Protein AF-A0A6G2PYP6-F1 (afdb_monomer)

Radius of gyration: 23.66 Å; Cα contacts (8 Å, |Δi|>4): 253; chains: 1; bounding box: 72×45×74 Å

Secondary structure (DSSP, 8-state):
-HHHHHHHTT-GGGGHHHHHHHHHHHT-TTHHHHHHHHHHHHTTS-HHHHHHHHHHHHHTT--PPPPHHHHHHHHTSSS----GGGGGB-HHHHHHHHHHHHHHHHHTTTS---HHHHHHHHHHHHHHHHHHHHHHHHHTTT-----GGGSHHHHHHHHHS-HHHHTSTTHHHHHHHHHHHHTT---PPTTTT----HHHHHHHHHHHHHTHHHHHHHTSS-HHHHTTSB-HHHHHHHHHHHHHT---TTHHHHHHHHHHHHHHHTT-SSSS-SSPPP---------------S---

Foldseek 3Di:
DLLLVCVVVVVVVLLCQLQVVVCVQVVDPCLNVLLNVLSVVLNPQDLLNLLLVQLVCLLVLPQDQDDDPSSVSSQLSTLDHPALQSNFWDNVLSNVSSVVSNVVSVVVPPDDDDSVVSVVVVVLVVVVVVVVVVQLVQVVVVDHDDDPCNDPVNVVVVVPDDSSLVSRPCSVQVVVQVVCVVVVNNDDDPCGSPDDPPVVLVVVLVVLLVCLVVLLVLLPPFVCVVVNTGDSVVLNVVSVVSNVPDDCRNNVVVSLVSQQVVCVVVVQDDSRDSDPDPPPPPVPPDPPPPPPDPDDD

Structure (mmCIF, N/CA/C/O backbone):
data_AF-A0A6G2PYP6-F1
#
_entry.id   AF-A0A6G2PYP6-F1
#
loop_
_atom_site.group_PDB
_atom_site.id
_atom_site.type_symbol
_atom_site.label_atom_id
_atom_site.label_alt_id
_atom_site.label_comp_id
_atom_site.label_asym_id
_atom_site.label_entity_id
_atom_site.label_seq_id
_atom_site.pdbx_PDB_ins_code
_atom_site.Cartn_x
_atom_site.Cartn_y
_atom_site.Cartn_z
_atom_site.occupancy
_atom_site.B_iso_or_equiv
_atom_site.auth_seq_id
_atom_site.auth_comp_id
_atom_site.auth_asym_id
_atom_site.auth_atom_id
_atom_site.pdbx_PDB_model_num
ATOM 1 N N . ALA A 1 1 ? 7.684 -6.038 -7.910 1.00 83.56 1 ALA A N 1
ATOM 2 C CA . ALA A 1 1 ? 6.725 -6.905 -8.630 1.00 83.56 1 ALA A CA 1
ATOM 3 C C . ALA A 1 1 ? 6.982 -6.929 -10.135 1.00 83.56 1 ALA A C 1
ATOM 5 O O . ALA A 1 1 ? 7.228 -7.997 -10.661 1.00 83.56 1 ALA A O 1
ATOM 6 N N . ARG A 1 2 ? 7.037 -5.772 -10.808 1.00 87.81 2 ARG A N 1
ATOM 7 C CA . ARG A 1 2 ? 7.299 -5.622 -12.257 1.00 87.81 2 ARG A CA 1
ATOM 8 C C . ARG A 1 2 ? 8.485 -6.413 -12.846 1.00 87.81 2 ARG A C 1
ATOM 10 O O . ARG A 1 2 ? 8.444 -6.848 -13.990 1.00 87.81 2 ARG A O 1
ATOM 17 N N . LEU A 1 3 ? 9.548 -6.632 -12.063 1.00 88.75 3 LEU A N 1
ATOM 18 C CA . LEU A 1 3 ? 10.682 -7.482 -12.463 1.00 88.75 3 LEU A CA 1
ATOM 19 C C . LEU A 1 3 ? 10.259 -8.939 -12.745 1.00 88.75 3 LEU A C 1
ATOM 21 O O . LEU A 1 3 ? 10.860 -9.585 -13.598 1.00 88.75 3 LEU A O 1
ATOM 25 N N . ALA A 1 4 ? 9.233 -9.450 -12.056 1.00 89.81 4 ALA A N 1
ATOM 26 C CA . ALA A 1 4 ? 8.677 -10.779 -12.302 1.00 89.81 4 ALA A CA 1
ATOM 27 C C . ALA A 1 4 ? 7.989 -10.847 -13.674 1.00 89.81 4 ALA A C 1
ATOM 29 O O . ALA A 1 4 ? 8.239 -11.783 -14.427 1.00 89.81 4 ALA A O 1
ATOM 30 N N . ASP A 1 5 ? 7.227 -9.819 -14.049 1.00 90.50 5 ASP A N 1
ATOM 31 C CA . ASP A 1 5 ? 6.549 -9.743 -15.350 1.00 90.50 5 ASP A CA 1
ATOM 32 C C . ASP A 1 5 ? 7.567 -9.724 -16.505 1.00 90.50 5 ASP A C 1
ATOM 34 O O . ASP A 1 5 ? 7.402 -10.426 -17.503 1.00 90.50 5 ASP A O 1
ATOM 38 N N . LEU A 1 6 ? 8.687 -9.005 -16.341 1.00 89.38 6 LEU A N 1
ATOM 39 C CA . LEU A 1 6 ? 9.797 -9.026 -17.304 1.00 89.38 6 LEU A CA 1
ATOM 40 C C . LEU A 1 6 ? 10.437 -10.417 -17.444 1.00 89.38 6 LEU A C 1
ATOM 42 O O . LEU A 1 6 ? 10.879 -10.784 -18.536 1.00 89.38 6 LEU A O 1
ATOM 46 N N . LEU A 1 7 ? 10.498 -11.198 -16.359 1.00 89.75 7 LEU A N 1
ATOM 47 C CA . LEU A 1 7 ? 10.977 -12.582 -16.396 1.00 89.75 7 LEU A CA 1
ATOM 48 C C . LEU A 1 7 ? 9.984 -13.515 -17.093 1.00 89.75 7 LEU A C 1
ATOM 50 O O . LEU A 1 7 ? 10.425 -14.373 -17.861 1.00 89.75 7 LEU A O 1
ATOM 54 N N . MET A 1 8 ? 8.680 -13.327 -16.868 1.00 87.75 8 MET A N 1
ATOM 55 C CA . MET A 1 8 ? 7.621 -14.058 -17.575 1.00 87.75 8 MET A CA 1
ATOM 56 C C . MET A 1 8 ? 7.694 -13.804 -19.089 1.00 87.75 8 MET A C 1
ATOM 58 O O . MET A 1 8 ? 7.621 -14.749 -19.871 1.00 87.75 8 MET A O 1
ATOM 62 N N . ASP A 1 9 ? 7.974 -12.564 -19.502 1.00 88.06 9 ASP A N 1
ATOM 63 C CA . ASP A 1 9 ? 8.147 -12.176 -20.912 1.00 88.06 9 ASP A CA 1
ATOM 64 C C . ASP A 1 9 ? 9.517 -12.555 -21.510 1.00 88.06 9 ASP A C 1
ATOM 66 O O . ASP A 1 9 ? 9.838 -12.163 -22.632 1.00 88.06 9 ASP A O 1
ATOM 70 N N . ARG A 1 10 ? 10.373 -13.272 -20.767 1.00 86.44 10 ARG A N 1
ATOM 71 C CA . ARG A 1 10 ? 11.747 -13.636 -21.176 1.00 86.44 10 ARG A CA 1
ATOM 72 C C . ARG A 1 10 ? 12.647 -12.425 -21.503 1.00 86.44 10 ARG A C 1
ATOM 74 O O . ARG A 1 10 ? 13.701 -12.573 -22.119 1.00 86.44 10 ARG A O 1
ATOM 81 N N . ARG A 1 11 ? 12.314 -11.224 -21.014 1.00 84.38 11 ARG A N 1
ATOM 82 C CA . ARG A 1 11 ? 13.015 -9.950 -21.277 1.00 84.38 11 ARG A CA 1
ATOM 83 C C . ARG A 1 11 ? 14.166 -9.669 -20.299 1.00 84.38 11 ARG A C 1
ATOM 85 O O . ARG A 1 11 ? 14.282 -8.578 -19.740 1.00 84.38 11 ARG A O 1
ATOM 92 N N . ARG A 1 12 ? 15.064 -10.641 -20.111 1.00 82.31 12 ARG A N 1
ATOM 93 C CA . ARG A 1 12 ? 16.111 -10.613 -19.061 1.00 82.31 12 ARG A CA 1
ATOM 94 C C . ARG A 1 12 ? 17.085 -9.436 -19.169 1.00 82.31 12 ARG A C 1
ATOM 96 O O . ARG A 1 12 ? 17.503 -8.900 -18.147 1.00 82.31 12 ARG A O 1
ATOM 103 N N . ARG A 1 13 ? 17.395 -8.984 -20.390 1.00 83.81 13 ARG A N 1
ATOM 104 C CA . ARG A 1 13 ? 18.305 -7.849 -20.641 1.00 83.81 13 ARG A CA 1
ATOM 105 C C . ARG A 1 13 ? 17.873 -6.552 -19.947 1.00 83.81 13 ARG A C 1
ATOM 107 O O . ARG A 1 13 ? 18.713 -5.760 -19.542 1.00 83.81 13 ARG A O 1
ATOM 114 N N . HIS A 1 14 ? 16.569 -6.355 -19.748 1.00 82.56 14 HIS A N 1
ATOM 115 C CA . HIS A 1 14 ? 16.027 -5.142 -19.130 1.00 82.56 14 HIS A CA 1
ATOM 116 C C . HIS A 1 14 ? 16.088 -5.157 -17.591 1.00 82.56 14 HIS A C 1
ATOM 118 O O . HIS A 1 14 ? 15.714 -4.173 -16.959 1.00 82.56 14 HIS A O 1
ATOM 124 N N . LEU A 1 15 ? 16.588 -6.240 -16.983 1.00 79.69 15 LEU A N 1
ATOM 125 C CA . LEU A 1 15 ? 16.784 -6.348 -15.534 1.00 79.69 15 LEU A CA 1
ATOM 126 C C . LEU A 1 15 ? 18.111 -5.734 -15.074 1.00 79.69 15 LEU A C 1
ATOM 128 O O . LEU A 1 15 ? 18.211 -5.316 -13.924 1.00 79.69 15 LEU A O 1
ATOM 132 N N . VAL A 1 16 ? 19.110 -5.652 -15.961 1.00 82.12 16 VAL A N 1
ATOM 133 C CA . VAL A 1 16 ? 20.485 -5.253 -15.613 1.00 82.12 16 VAL A CA 1
ATOM 134 C C . VAL A 1 16 ? 20.527 -3.844 -15.022 1.00 82.12 16 VAL A C 1
ATOM 136 O O . VAL A 1 16 ? 21.056 -3.657 -13.932 1.00 82.12 16 VAL A O 1
ATOM 139 N N . GLY A 1 17 ? 19.916 -2.862 -15.691 1.00 79.62 17 GLY A N 1
ATOM 140 C CA . GLY A 1 17 ? 19.908 -1.466 -15.236 1.00 79.62 17 GLY A CA 1
ATOM 141 C C . GLY A 1 17 ? 19.266 -1.266 -13.853 1.00 79.62 17 GLY A C 1
ATOM 142 O O . GLY A 1 17 ? 19.926 -0.729 -12.960 1.00 79.62 17 GLY A O 1
ATOM 143 N N . PRO A 1 18 ? 18.013 -1.715 -13.636 1.00 78.75 18 PRO A N 1
ATOM 144 C CA . PRO A 1 18 ? 17.345 -1.616 -12.336 1.00 78.75 18 PRO A CA 1
ATOM 145 C C . PRO A 1 18 ? 18.103 -2.315 -11.202 1.00 78.75 18 PRO A C 1
ATOM 147 O O . PRO A 1 18 ? 18.233 -1.770 -10.109 1.00 78.75 18 PRO A O 1
ATOM 150 N N . VAL A 1 19 ? 18.644 -3.505 -11.468 1.00 80.00 19 VAL A N 1
ATOM 151 C CA . VAL A 1 19 ? 19.391 -4.281 -10.476 1.00 80.00 19 VAL A CA 1
ATOM 152 C C . VAL A 1 19 ? 20.741 -3.633 -10.148 1.00 80.00 19 VAL A C 1
ATOM 154 O O . VAL A 1 19 ? 21.114 -3.562 -8.980 1.00 80.00 19 VAL A O 1
ATOM 157 N N . ALA A 1 20 ? 21.446 -3.094 -11.144 1.00 81.06 20 ALA A N 1
ATOM 158 C CA . ALA A 1 20 ? 22.700 -2.373 -10.937 1.00 81.06 20 ALA A CA 1
ATOM 159 C C . ALA A 1 20 ? 22.505 -1.064 -10.155 1.00 81.06 20 ALA A C 1
ATOM 161 O O . ALA A 1 20 ? 23.383 -0.655 -9.399 1.00 81.06 20 ALA A O 1
ATOM 162 N N . ALA A 1 21 ? 21.367 -0.386 -10.317 1.00 79.56 21 ALA A N 1
ATOM 163 C CA . ALA A 1 21 ? 21.041 0.784 -9.504 1.00 79.56 21 ALA A CA 1
ATOM 164 C C . ALA A 1 21 ? 20.792 0.416 -8.033 1.00 79.56 21 ALA A C 1
ATOM 166 O O . ALA A 1 21 ? 21.268 1.117 -7.146 1.00 79.56 21 ALA A O 1
ATOM 167 N N . LEU A 1 22 ? 20.114 -0.708 -7.774 1.00 75.25 22 LEU A N 1
ATOM 168 C CA . LEU A 1 22 ? 19.916 -1.222 -6.415 1.00 75.25 22 LEU A CA 1
ATOM 169 C C . LEU A 1 22 ? 21.233 -1.656 -5.763 1.00 75.25 22 LEU A C 1
ATOM 171 O O . LEU A 1 22 ? 21.470 -1.327 -4.607 1.00 75.25 22 LEU A O 1
ATOM 175 N N . ALA A 1 23 ? 22.110 -2.338 -6.506 1.00 79.38 23 ALA A N 1
ATOM 176 C CA . ALA A 1 23 ? 23.431 -2.726 -6.012 1.00 79.38 23 ALA A CA 1
ATOM 177 C C . ALA A 1 23 ? 24.294 -1.504 -5.650 1.00 79.38 23 ALA A C 1
ATOM 179 O O . ALA A 1 23 ? 24.953 -1.507 -4.615 1.00 79.38 23 ALA A O 1
ATOM 180 N N . ARG A 1 24 ? 24.236 -0.432 -6.456 1.00 79.06 24 ARG A N 1
ATOM 181 C CA . ARG A 1 24 ? 24.908 0.842 -6.150 1.00 79.06 24 ARG A CA 1
ATOM 182 C C . ARG A 1 24 ? 24.367 1.515 -4.888 1.00 79.06 24 ARG A C 1
ATOM 184 O O . ARG A 1 24 ? 25.150 2.080 -4.141 1.00 79.06 24 ARG A O 1
ATOM 191 N N . ALA A 1 25 ? 23.057 1.453 -4.652 1.00 75.31 25 ALA A N 1
ATOM 192 C CA . ALA A 1 25 ? 22.436 2.064 -3.476 1.00 75.31 25 ALA A CA 1
ATOM 193 C C . ALA A 1 25 ? 22.768 1.339 -2.158 1.00 75.31 25 ALA A C 1
ATOM 195 O O . ALA A 1 25 ? 22.765 1.969 -1.107 1.00 75.31 25 ALA A O 1
ATOM 196 N N . ASP A 1 26 ? 23.031 0.031 -2.212 1.00 72.00 26 ASP A N 1
ATOM 197 C CA . ASP A 1 26 ? 23.277 -0.819 -1.034 1.00 72.00 26 ASP A CA 1
ATOM 198 C C . ASP A 1 26 ? 24.767 -1.118 -0.797 1.00 72.00 26 ASP A C 1
ATOM 200 O O . ASP A 1 26 ? 25.146 -1.581 0.272 1.00 72.00 26 ASP A O 1
ATOM 204 N N . GLY A 1 27 ? 25.618 -0.919 -1.811 1.00 72.19 27 GLY A N 1
ATOM 205 C CA . GLY A 1 27 ? 27.051 -1.229 -1.751 1.00 72.19 27 GLY A CA 1
ATOM 206 C C . GLY A 1 27 ? 27.389 -2.727 -1.741 1.00 72.19 27 GLY A C 1
ATOM 207 O O . GLY A 1 27 ? 28.538 -3.089 -1.504 1.00 72.19 27 GLY A O 1
ATOM 208 N N . SER A 1 28 ? 26.420 -3.617 -1.998 1.00 75.31 28 SER A N 1
ATOM 209 C CA . SER A 1 28 ? 26.590 -5.073 -1.891 1.00 75.31 28 SER A CA 1
ATOM 210 C C . SER A 1 28 ? 26.506 -5.805 -3.236 1.00 75.31 28 SER A C 1
ATOM 212 O O . SER A 1 28 ? 25.569 -5.637 -4.020 1.00 75.31 28 SER A O 1
ATOM 214 N N . VAL A 1 29 ? 27.466 -6.706 -3.470 1.00 75.00 29 VAL A N 1
ATOM 215 C CA . VAL A 1 29 ? 27.594 -7.520 -4.697 1.00 75.00 29 VAL A CA 1
ATOM 216 C C . VAL A 1 29 ? 26.547 -8.646 -4.768 1.00 75.00 29 VAL A C 1
ATOM 218 O O . VAL A 1 29 ? 26.269 -9.172 -5.843 1.00 75.00 29 VAL A O 1
ATOM 221 N N . LEU A 1 30 ? 25.904 -9.000 -3.646 1.00 81.31 30 LEU A N 1
ATOM 222 C CA . LEU A 1 30 ? 24.900 -10.076 -3.584 1.00 81.31 30 LEU A CA 1
ATOM 223 C C . LEU A 1 30 ? 23.470 -9.611 -3.909 1.00 81.31 30 LEU A C 1
ATOM 225 O O . LEU A 1 30 ? 22.585 -10.443 -4.137 1.00 81.31 30 LEU A O 1
ATOM 229 N N . VAL A 1 31 ? 23.225 -8.297 -3.948 1.00 80.56 31 VAL A N 1
ATOM 230 C CA . VAL A 1 31 ? 21.904 -7.707 -4.236 1.00 80.56 31 VAL A CA 1
ATOM 231 C C . VAL A 1 31 ? 21.321 -8.203 -5.562 1.00 80.56 31 VAL A C 1
ATOM 233 O O . VAL A 1 31 ? 20.154 -8.611 -5.566 1.00 80.56 31 VAL A O 1
ATOM 236 N N . PRO A 1 32 ? 22.089 -8.277 -6.669 1.00 83.25 32 PRO A N 1
ATOM 237 C CA . PRO A 1 32 ? 21.579 -8.791 -7.932 1.00 83.25 32 PRO A CA 1
ATOM 238 C C . PRO A 1 32 ? 21.018 -10.205 -7.855 1.00 83.25 32 PRO A C 1
ATOM 240 O O . PRO A 1 32 ? 19.907 -10.450 -8.329 1.00 83.25 32 PRO A O 1
ATOM 243 N N . ALA A 1 33 ? 21.742 -11.123 -7.212 1.00 85.75 33 ALA A N 1
ATOM 244 C CA . ALA A 1 33 ? 21.318 -12.511 -7.081 1.00 85.75 33 ALA A CA 1
ATOM 245 C C . ALA A 1 33 ? 20.049 -12.633 -6.221 1.00 85.75 33 ALA A C 1
ATOM 247 O O . ALA A 1 33 ? 19.119 -13.350 -6.595 1.00 85.75 33 ALA A O 1
ATOM 248 N N . ARG A 1 34 ? 19.969 -11.884 -5.111 1.00 88.75 34 ARG A N 1
ATOM 249 C CA . ARG A 1 34 ? 18.799 -11.875 -4.214 1.00 88.75 34 ARG A CA 1
ATOM 250 C C . ARG A 1 34 ? 17.551 -11.319 -4.899 1.00 88.75 34 ARG A C 1
ATOM 252 O O . ARG A 1 34 ? 16.495 -11.947 -4.848 1.00 88.75 34 ARG A O 1
ATOM 259 N N . VAL A 1 35 ? 17.674 -10.177 -5.579 1.00 88.38 35 VAL A N 1
ATOM 260 C CA . VAL A 1 35 ? 16.564 -9.534 -6.302 1.00 88.38 35 VAL A CA 1
ATOM 261 C C . VAL A 1 35 ? 16.101 -10.404 -7.471 1.00 88.38 35 VAL A C 1
ATOM 263 O O . VAL A 1 35 ? 14.899 -10.613 -7.641 1.00 88.38 35 VAL A O 1
ATOM 266 N N . TYR A 1 36 ? 17.035 -10.968 -8.244 1.00 88.75 36 TYR A N 1
ATOM 267 C CA . TYR A 1 36 ? 16.708 -11.889 -9.332 1.00 88.75 36 TYR A CA 1
ATOM 268 C C . TYR A 1 36 ? 16.024 -13.159 -8.815 1.00 88.75 36 TYR A C 1
ATOM 270 O O . TYR A 1 36 ? 15.005 -13.570 -9.366 1.00 88.75 36 TYR A O 1
ATOM 278 N N . GLY A 1 37 ? 16.539 -13.757 -7.737 1.00 91.06 37 GLY A N 1
ATOM 279 C CA . GLY A 1 37 ? 15.946 -14.928 -7.092 1.00 91.06 37 GLY A CA 1
ATOM 280 C C . GLY A 1 37 ? 14.523 -14.663 -6.601 1.00 91.06 37 GLY A C 1
ATOM 281 O O . GLY A 1 37 ? 13.616 -15.436 -6.909 1.00 91.06 37 GLY A O 1
ATOM 282 N N . ALA A 1 38 ? 14.297 -13.537 -5.919 1.00 91.94 38 ALA A N 1
ATOM 283 C CA . ALA A 1 38 ? 12.972 -13.131 -5.450 1.00 91.94 38 ALA A CA 1
ATOM 284 C C . ALA A 1 38 ? 11.997 -12.865 -6.611 1.00 91.94 38 ALA A C 1
ATOM 286 O O . ALA A 1 38 ? 10.869 -13.354 -6.590 1.00 91.94 38 ALA A O 1
ATOM 287 N N . ALA A 1 39 ? 12.434 -12.170 -7.666 1.00 91.81 39 ALA A N 1
ATOM 288 C CA . ALA A 1 39 ? 11.615 -11.943 -8.857 1.00 91.81 39 ALA A CA 1
ATOM 289 C C . ALA A 1 39 ? 11.285 -13.252 -9.591 1.00 91.81 39 ALA A C 1
ATOM 291 O O . ALA A 1 39 ? 10.156 -13.451 -10.035 1.00 91.81 39 ALA A O 1
ATOM 292 N N . ARG A 1 40 ? 12.254 -14.168 -9.683 1.00 92.44 40 ARG A N 1
ATOM 293 C CA . ARG A 1 40 ? 12.094 -15.491 -10.294 1.00 92.44 40 ARG A CA 1
ATOM 294 C C . ARG A 1 40 ? 11.158 -16.394 -9.489 1.00 92.44 40 ARG A C 1
ATOM 296 O O . ARG A 1 40 ? 10.457 -17.197 -10.105 1.00 92.44 40 ARG A O 1
ATOM 303 N N . ARG A 1 41 ? 11.166 -16.285 -8.156 1.00 93.81 41 ARG A N 1
ATOM 304 C CA . ARG A 1 41 ? 10.206 -16.954 -7.269 1.00 93.81 41 ARG A CA 1
ATOM 305 C C . ARG A 1 41 ? 8.806 -16.405 -7.522 1.00 93.81 41 ARG A C 1
ATOM 307 O O . ARG A 1 41 ? 7.941 -17.168 -7.929 1.00 93.81 41 ARG A O 1
ATOM 314 N N . LEU A 1 42 ? 8.629 -15.084 -7.426 1.00 93.25 42 LEU A N 1
ATOM 315 C CA . LEU A 1 42 ? 7.339 -14.425 -7.653 1.00 93.25 42 LEU A CA 1
ATOM 316 C C . LEU A 1 42 ? 6.737 -14.744 -9.031 1.00 93.25 42 LEU A C 1
ATOM 318 O O . LEU A 1 42 ? 5.542 -14.977 -9.128 1.00 93.25 42 LEU A O 1
ATOM 322 N N . ALA A 1 43 ? 7.557 -14.803 -10.085 1.00 91.50 43 ALA A N 1
ATOM 323 C CA . ALA A 1 43 ? 7.108 -15.146 -11.437 1.00 91.50 43 ALA A CA 1
ATOM 324 C C . ALA A 1 43 ? 6.572 -16.586 -11.578 1.00 91.50 43 ALA A C 1
ATOM 326 O O . ALA A 1 43 ? 5.900 -16.885 -12.561 1.00 91.50 43 ALA A O 1
ATOM 327 N N . ARG A 1 44 ? 6.912 -17.491 -10.649 1.00 91.56 44 ARG A N 1
ATOM 328 C CA . ARG A 1 44 ? 6.429 -18.883 -10.630 1.00 91.56 44 ARG A CA 1
ATOM 329 C C . ARG A 1 44 ? 5.343 -19.138 -9.594 1.00 91.56 44 ARG A C 1
ATOM 331 O O . ARG A 1 44 ? 4.640 -20.133 -9.712 1.00 91.56 44 ARG A O 1
ATOM 338 N N . THR A 1 45 ? 5.230 -18.287 -8.581 1.00 91.88 45 THR A N 1
ATOM 339 C CA . THR A 1 45 ? 4.210 -18.423 -7.545 1.00 91.88 45 THR A CA 1
ATOM 340 C C . THR A 1 45 ? 2.850 -18.027 -8.129 1.00 91.88 45 THR A C 1
ATOM 342 O O . THR A 1 45 ? 2.712 -16.886 -8.573 1.00 91.88 45 THR A O 1
ATOM 345 N N . PRO A 1 46 ? 1.834 -18.908 -8.143 1.00 90.38 46 PRO A N 1
ATOM 346 C CA . PRO A 1 46 ? 0.478 -18.516 -8.521 1.00 90.38 46 PRO A CA 1
ATOM 347 C C . PRO A 1 46 ? -0.122 -17.567 -7.475 1.00 90.38 46 PRO A C 1
ATOM 349 O O . PRO A 1 46 ? 0.300 -17.565 -6.319 1.00 90.38 46 PRO A O 1
ATOM 352 N N . TYR A 1 47 ? -1.126 -16.773 -7.864 1.00 90.94 47 TYR A N 1
ATOM 353 C CA . TYR A 1 47 ? -1.734 -15.772 -6.975 1.00 90.94 47 TYR A CA 1
ATOM 354 C C . TYR A 1 47 ? -2.235 -16.373 -5.656 1.00 90.94 47 TYR A C 1
ATOM 356 O O . TYR A 1 47 ? -1.885 -15.871 -4.591 1.00 90.94 47 TYR A O 1
ATOM 364 N N . ARG A 1 48 ? -2.958 -17.499 -5.732 1.00 91.38 48 ARG A N 1
ATOM 365 C CA . ARG A 1 48 ? -3.448 -18.253 -4.569 1.00 91.38 48 ARG A CA 1
ATOM 366 C C . ARG A 1 48 ? -2.332 -18.581 -3.573 1.00 91.38 48 ARG A C 1
ATOM 368 O O . ARG A 1 48 ? -2.432 -18.204 -2.414 1.00 91.38 48 ARG A O 1
ATOM 375 N N . ALA A 1 49 ? -1.240 -19.189 -4.039 1.00 92.00 49 ALA A N 1
ATOM 376 C CA . ALA A 1 49 ? -0.101 -19.519 -3.178 1.00 92.00 49 ALA A CA 1
ATOM 377 C C . ALA A 1 49 ? 0.539 -18.263 -2.555 1.00 92.00 49 ALA A C 1
ATOM 379 O O . ALA A 1 49 ? 1.051 -18.302 -1.442 1.00 92.00 49 ALA A O 1
ATOM 380 N N . GLY A 1 50 ? 0.489 -17.123 -3.252 1.00 92.25 50 GLY A N 1
ATOM 381 C CA . GLY A 1 50 ? 0.918 -15.840 -2.699 1.00 92.25 50 GLY A CA 1
ATOM 382 C C . GLY A 1 50 ? 0.022 -15.312 -1.572 1.00 92.25 50 GLY A C 1
ATOM 383 O O . GLY A 1 50 ? 0.527 -14.653 -0.663 1.00 92.25 50 GLY A O 1
ATOM 384 N N . LEU A 1 51 ? -1.286 -15.585 -1.620 1.00 93.19 51 LEU A N 1
ATOM 385 C CA . LEU A 1 51 ? -2.221 -15.260 -0.538 1.00 93.19 51 LEU A CA 1
ATOM 386 C C . LEU A 1 51 ? -2.065 -16.217 0.648 1.00 93.19 51 LEU A C 1
ATOM 388 O O . LEU A 1 51 ? -2.090 -15.759 1.786 1.00 93.19 51 LEU A O 1
ATOM 392 N N . GLU A 1 52 ? -1.810 -17.500 0.391 1.00 93.50 52 GLU A N 1
ATOM 393 C CA . GLU A 1 52 ? -1.478 -18.492 1.422 1.00 93.50 52 GLU A CA 1
ATOM 394 C C . GLU A 1 52 ? -0.179 -18.113 2.161 1.00 93.50 52 GLU A C 1
ATOM 396 O O . GLU A 1 52 ? -0.150 -18.102 3.390 1.00 93.50 52 GLU A O 1
ATOM 401 N N . GLU A 1 53 ? 0.868 -17.684 1.441 1.00 93.56 53 GLU A N 1
ATOM 402 C CA . GLU A 1 53 ? 2.107 -17.170 2.051 1.00 93.56 53 GLU A CA 1
ATOM 403 C C . GLU A 1 53 ? 1.843 -15.916 2.908 1.00 93.56 53 GLU A C 1
ATOM 405 O O . GLU A 1 53 ? 2.430 -15.748 3.980 1.00 93.56 53 GLU A O 1
ATOM 410 N N . LEU A 1 54 ? 0.952 -15.018 2.468 1.00 94.31 54 LEU A N 1
ATOM 411 C CA . LEU A 1 54 ? 0.563 -13.851 3.262 1.00 94.31 54 LEU A CA 1
ATOM 412 C C . LEU A 1 54 ? -0.181 -14.263 4.538 1.00 94.31 54 LEU A C 1
ATOM 414 O O . LEU A 1 54 ? 0.181 -13.797 5.616 1.00 94.31 54 LEU A O 1
ATOM 418 N N . ALA A 1 55 ? -1.188 -15.124 4.418 1.00 95.06 55 ALA A N 1
ATOM 419 C CA . ALA A 1 55 ? -1.961 -15.656 5.534 1.00 95.06 55 ALA A CA 1
ATOM 420 C C . ALA A 1 55 ? -1.038 -16.281 6.594 1.00 95.06 55 ALA A C 1
ATOM 422 O O . ALA A 1 55 ? -1.075 -15.923 7.773 1.00 95.06 55 ALA A O 1
ATOM 423 N N . GLU A 1 56 ? -0.098 -17.112 6.152 1.00 94.62 56 GLU A N 1
ATOM 424 C CA . GLU A 1 56 ? 0.893 -17.746 7.013 1.00 94.62 56 GLU A CA 1
ATOM 425 C C . GLU A 1 56 ? 1.814 -16.722 7.712 1.00 94.62 56 GLU A C 1
ATOM 427 O O . GLU A 1 56 ? 2.129 -16.847 8.901 1.00 94.62 56 GLU A O 1
ATOM 432 N N . ARG A 1 57 ? 2.228 -15.661 7.004 1.00 93.56 57 ARG A N 1
ATOM 433 C CA . ARG A 1 57 ? 3.010 -14.557 7.589 1.00 93.56 57 ARG A CA 1
ATOM 434 C C . ARG A 1 57 ? 2.229 -13.771 8.639 1.00 93.56 57 ARG A C 1
ATOM 436 O O . ARG A 1 57 ? 2.832 -13.388 9.644 1.00 93.56 57 ARG A O 1
ATOM 443 N N . LEU A 1 58 ? 0.935 -13.529 8.416 1.00 94.75 58 LEU A N 1
ATOM 444 C CA . LEU A 1 58 ? 0.056 -12.853 9.376 1.00 94.75 58 LEU A CA 1
ATOM 445 C C . LEU A 1 58 ? -0.086 -13.685 10.655 1.00 94.75 58 LEU A C 1
ATOM 447 O O . LEU A 1 58 ? 0.136 -13.156 11.744 1.00 94.75 58 LEU A O 1
ATOM 451 N N . MET A 1 59 ? -0.328 -14.993 10.525 1.00 94.94 59 MET A N 1
ATOM 452 C CA . MET A 1 59 ? -0.447 -15.910 11.665 1.00 94.94 59 MET A CA 1
ATOM 453 C C . MET A 1 59 ? 0.842 -16.008 12.485 1.00 94.94 59 MET A C 1
ATOM 455 O O . MET A 1 59 ? 0.803 -16.049 13.712 1.00 94.94 59 MET A O 1
ATOM 459 N N . ARG A 1 60 ? 2.007 -15.968 11.828 1.00 94.44 60 ARG A N 1
ATOM 460 C CA . ARG A 1 60 ? 3.312 -15.923 12.512 1.00 94.44 60 ARG A CA 1
ATOM 461 C C . ARG A 1 60 ? 3.718 -14.533 13.002 1.00 94.44 60 ARG A C 1
ATOM 463 O O . ARG A 1 60 ? 4.842 -14.378 13.476 1.00 94.44 60 ARG A O 1
ATOM 470 N N . ARG A 1 61 ? 2.856 -13.523 12.842 1.00 92.06 61 ARG A N 1
ATOM 471 C CA . ARG A 1 61 ? 3.114 -12.118 13.201 1.00 92.06 61 ARG A CA 1
ATOM 472 C C . ARG A 1 61 ? 4.418 -11.560 12.611 1.00 92.06 61 ARG A C 1
ATOM 474 O O . ARG A 1 61 ? 5.128 -10.77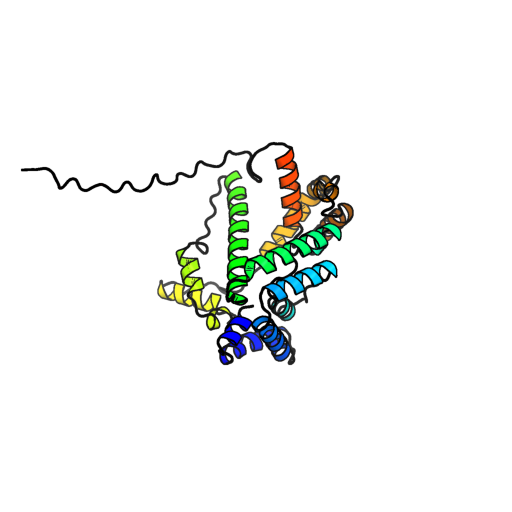6 13.236 1.00 92.06 61 ARG A O 1
ATOM 481 N N . ARG A 1 62 ? 4.750 -11.958 11.378 1.00 89.31 62 ARG A N 1
ATOM 482 C CA . ARG A 1 62 ? 5.966 -11.517 10.672 1.00 89.31 62 ARG A CA 1
ATOM 483 C C . ARG A 1 62 ? 5.706 -10.239 9.877 1.00 89.31 62 ARG A C 1
ATOM 485 O O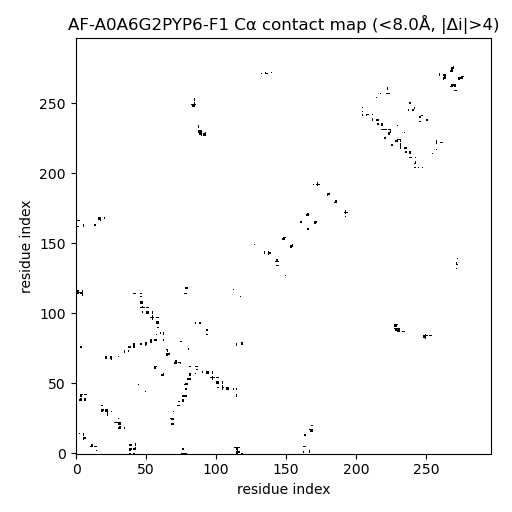 . ARG A 1 62 ? 5.473 -10.281 8.664 1.00 89.31 62 ARG A O 1
ATOM 492 N N . PHE A 1 63 ? 5.770 -9.109 10.579 1.00 85.75 63 PHE A N 1
ATOM 493 C CA . PHE A 1 63 ? 5.502 -7.767 10.039 1.00 85.75 63 PHE A CA 1
ATOM 494 C C . PHE A 1 63 ? 6.754 -6.943 9.731 1.00 85.75 63 PHE A C 1
ATOM 496 O O . PHE A 1 63 ? 6.640 -5.815 9.256 1.00 85.75 63 PHE A O 1
ATOM 503 N N . GLU A 1 64 ? 7.942 -7.462 10.037 1.00 73.62 64 GLU A N 1
ATOM 504 C CA . GLU A 1 64 ? 9.180 -6.734 9.790 1.00 73.62 64 GLU A CA 1
ATOM 505 C C . GLU A 1 64 ? 9.419 -6.577 8.288 1.00 73.62 64 GLU A C 1
ATOM 507 O O . GLU A 1 64 ? 9.529 -7.557 7.544 1.00 73.62 64 GLU A O 1
ATOM 512 N N . GLU A 1 65 ? 9.504 -5.324 7.849 1.00 71.56 65 GLU A N 1
ATOM 513 C CA . GLU A 1 65 ? 9.969 -4.992 6.514 1.00 71.56 65 GLU A CA 1
ATOM 514 C C . GLU A 1 65 ? 11.467 -4.686 6.568 1.00 71.56 65 GLU A C 1
ATOM 516 O O . GLU A 1 65 ? 11.914 -3.902 7.414 1.00 71.56 65 GLU A O 1
ATOM 521 N N . PRO A 1 66 ? 12.270 -5.299 5.684 1.00 74.00 66 PRO A N 1
ATOM 522 C CA . PRO A 1 66 ? 13.689 -5.017 5.652 1.00 74.00 66 PRO A CA 1
ATOM 523 C C . PRO A 1 66 ? 13.912 -3.544 5.294 1.00 74.00 66 PRO A C 1
ATOM 525 O O . PRO A 1 66 ? 13.348 -3.021 4.331 1.00 74.00 66 PRO A O 1
ATOM 528 N N . LYS A 1 67 ? 14.737 -2.872 6.102 1.00 77.94 67 LYS A N 1
ATOM 529 C CA . LYS A 1 67 ? 15.045 -1.446 5.956 1.00 77.94 67 LYS A CA 1
ATOM 530 C C . LYS A 1 67 ? 15.883 -1.187 4.698 1.00 77.94 67 LYS A C 1
ATOM 532 O O . LYS A 1 67 ? 16.582 -2.068 4.199 1.00 77.94 67 LYS A O 1
ATOM 537 N N . GLY A 1 68 ? 15.840 0.054 4.217 1.00 81.31 68 GLY A N 1
ATOM 538 C CA . GLY A 1 68 ? 16.626 0.505 3.068 1.00 81.31 68 GLY A CA 1
ATOM 539 C C . GLY A 1 68 ? 16.001 0.167 1.711 1.00 81.31 68 GLY A C 1
ATOM 540 O O . GLY A 1 68 ? 14.998 -0.541 1.605 1.00 81.31 68 GLY A O 1
ATOM 541 N N . ALA A 1 69 ? 16.599 0.700 0.643 1.00 79.94 69 ALA A N 1
ATOM 542 C CA . ALA A 1 69 ? 16.051 0.610 -0.712 1.00 79.94 69 ALA A CA 1
ATOM 543 C C . ALA A 1 69 ? 15.965 -0.836 -1.235 1.00 79.94 69 ALA A C 1
ATOM 545 O O . ALA A 1 69 ? 14.998 -1.203 -1.911 1.00 79.94 69 ALA A O 1
ATOM 546 N N . VAL A 1 70 ? 16.953 -1.677 -0.906 1.00 83.12 70 VAL A N 1
ATOM 547 C CA . VAL A 1 70 ? 16.952 -3.099 -1.281 1.00 83.12 70 VAL A CA 1
ATOM 548 C C . VAL A 1 70 ? 15.900 -3.870 -0.500 1.00 83.12 70 VAL A C 1
ATOM 550 O O . VAL A 1 70 ? 15.161 -4.649 -1.100 1.00 83.12 70 VAL A O 1
ATOM 553 N N . GLY A 1 71 ? 15.778 -3.618 0.803 1.00 84.94 71 GLY A N 1
ATOM 554 C CA . GLY A 1 71 ? 14.749 -4.227 1.637 1.00 84.94 71 GLY A CA 1
ATOM 555 C C . GLY A 1 71 ? 13.338 -3.926 1.130 1.00 84.94 71 GLY A C 1
ATOM 556 O O . GLY A 1 71 ? 12.581 -4.851 0.834 1.00 84.94 71 GLY A O 1
ATOM 557 N N . ALA A 1 72 ? 13.037 -2.651 0.875 1.00 82.88 72 ALA A N 1
ATOM 558 C CA . ALA A 1 72 ? 11.771 -2.232 0.274 1.00 82.88 72 ALA A CA 1
ATOM 559 C C . ALA A 1 72 ? 11.530 -2.888 -1.100 1.00 82.88 72 ALA A C 1
ATOM 561 O O . ALA A 1 72 ? 10.423 -3.332 -1.413 1.00 82.88 72 ALA A O 1
ATOM 562 N N . SER A 1 73 ? 12.578 -3.020 -1.920 1.00 84.12 73 SER A N 1
ATOM 563 C CA . SER A 1 73 ? 12.485 -3.682 -3.227 1.00 84.12 73 SER A CA 1
ATOM 564 C C . SER A 1 73 ? 12.187 -5.178 -3.111 1.00 84.12 73 SER A C 1
ATOM 566 O O . SER A 1 73 ? 11.393 -5.703 -3.893 1.00 84.12 73 SER A O 1
ATOM 568 N N . LEU A 1 74 ? 12.785 -5.868 -2.137 1.00 87.69 74 LEU A N 1
ATOM 569 C CA . LEU A 1 74 ? 12.520 -7.280 -1.853 1.00 87.69 74 LEU A CA 1
ATOM 570 C C . LEU A 1 74 ? 11.116 -7.483 -1.268 1.00 87.69 74 LEU A C 1
ATOM 572 O O . LEU A 1 74 ? 10.412 -8.393 -1.705 1.00 87.69 74 LEU A O 1
ATOM 576 N N . ALA A 1 75 ? 10.668 -6.610 -0.362 1.00 87.06 75 ALA A N 1
ATOM 577 C CA . ALA A 1 75 ? 9.297 -6.609 0.154 1.00 87.06 75 ALA A CA 1
ATOM 578 C C . ALA A 1 75 ? 8.270 -6.387 -0.974 1.00 87.06 75 ALA A C 1
ATOM 580 O O . ALA A 1 75 ? 7.212 -7.017 -1.015 1.00 87.06 75 ALA A O 1
ATOM 581 N N . ALA A 1 76 ? 8.624 -5.574 -1.974 1.00 87.06 76 ALA A N 1
ATOM 582 C CA . ALA A 1 76 ? 7.832 -5.374 -3.181 1.00 87.06 76 ALA A CA 1
ATOM 583 C C . ALA A 1 76 ? 7.868 -6.562 -4.170 1.00 87.06 76 ALA A C 1
ATOM 585 O O . ALA A 1 76 ? 7.237 -6.483 -5.230 1.00 87.06 76 ALA A O 1
ATOM 586 N N . LEU A 1 77 ? 8.594 -7.653 -3.895 1.00 90.56 77 LEU A N 1
ATOM 587 C CA . LEU A 1 77 ? 8.670 -8.870 -4.724 1.00 90.56 77 LEU A CA 1
ATOM 588 C C . LEU A 1 77 ? 7.870 -10.044 -4.128 1.00 90.56 77 LEU A C 1
ATOM 590 O O . LEU A 1 77 ? 8.295 -11.195 -4.174 1.00 90.56 77 LEU A O 1
ATOM 594 N N . THR A 1 78 ? 6.669 -9.746 -3.638 1.00 90.88 78 THR A N 1
ATOM 595 C CA . THR A 1 78 ? 5.643 -10.719 -3.204 1.00 90.88 78 THR A CA 1
ATOM 596 C C . THR A 1 78 ? 4.339 -10.537 -3.997 1.00 90.88 78 THR A C 1
ATOM 598 O O . THR A 1 78 ? 4.262 -9.618 -4.805 1.00 90.88 78 THR A O 1
ATOM 601 N N . TRP A 1 79 ? 3.298 -11.352 -3.812 1.00 91.12 79 TRP A N 1
ATOM 602 C CA . TRP A 1 79 ? 1.970 -11.031 -4.373 1.00 91.12 79 TRP A CA 1
ATOM 603 C C . TRP A 1 79 ? 1.271 -9.934 -3.572 1.00 91.12 79 TRP A C 1
ATOM 605 O O . TRP A 1 79 ? 0.841 -8.926 -4.130 1.00 91.12 79 TRP A O 1
ATOM 615 N N . ALA A 1 80 ? 1.274 -10.091 -2.253 1.00 88.06 80 ALA A N 1
ATOM 616 C CA . ALA A 1 80 ? 0.789 -9.120 -1.289 1.00 88.06 80 ALA A CA 1
ATOM 617 C C . ALA A 1 80 ? 1.758 -9.043 -0.095 1.00 88.06 80 ALA A C 1
ATOM 619 O O . ALA A 1 80 ? 2.626 -9.904 0.084 1.00 88.06 80 ALA A O 1
ATOM 620 N N . ALA A 1 81 ? 1.672 -7.968 0.678 1.00 87.06 81 ALA A N 1
ATOM 621 C CA . ALA A 1 81 ? 2.419 -7.790 1.918 1.00 87.06 81 ALA A CA 1
ATOM 622 C C . ALA A 1 81 ? 1.419 -7.511 3.048 1.00 87.06 81 ALA A C 1
ATOM 624 O O . ALA A 1 81 ? 0.342 -6.980 2.757 1.00 87.06 81 ALA A O 1
ATOM 625 N N . PRO A 1 82 ? 1.744 -7.862 4.307 1.00 90.06 82 PRO A N 1
ATOM 626 C CA . PRO A 1 82 ? 0.951 -7.430 5.447 1.00 90.06 82 PRO A CA 1
ATOM 627 C C . PRO A 1 82 ? 0.728 -5.920 5.389 1.00 90.06 82 PRO A C 1
ATOM 629 O O . PRO A 1 82 ? 1.667 -5.165 5.141 1.00 90.06 82 PRO A O 1
ATOM 632 N N . GLY A 1 83 ? -0.514 -5.482 5.591 1.00 87.50 83 GLY A N 1
ATOM 633 C CA . GLY A 1 83 ? -0.809 -4.056 5.674 1.00 87.50 83 GLY A CA 1
ATOM 634 C C . GLY A 1 83 ? -0.067 -3.414 6.853 1.00 87.50 83 GLY A C 1
ATOM 635 O O . GLY A 1 83 ? 0.193 -4.090 7.851 1.00 87.50 83 GLY A O 1
ATOM 636 N N . PRO A 1 84 ? 0.240 -2.108 6.798 1.00 87.31 84 PRO A N 1
ATOM 637 C CA . PRO A 1 84 ? 1.012 -1.441 7.847 1.00 87.31 84 PRO A CA 1
ATOM 638 C C . PRO A 1 84 ? 0.314 -1.478 9.217 1.00 87.31 84 PRO A C 1
ATOM 640 O O . PRO A 1 84 ? 0.994 -1.488 10.246 1.00 87.31 84 PRO A O 1
ATOM 643 N N . ALA A 1 85 ? -1.022 -1.573 9.225 1.00 90.38 85 ALA A N 1
ATOM 644 C CA . ALA A 1 85 ? -1.839 -1.716 10.425 1.00 90.38 85 ALA A CA 1
ATOM 645 C C . ALA A 1 85 ? -1.832 -3.132 11.039 1.00 90.38 85 ALA A C 1
ATOM 647 O O . ALA A 1 85 ? -2.173 -3.286 12.209 1.00 90.38 85 ALA A O 1
ATOM 648 N N . ALA A 1 86 ? -1.412 -4.163 10.292 1.00 92.06 86 ALA A N 1
ATOM 649 C CA . ALA A 1 86 ? -1.508 -5.565 10.717 1.00 92.06 86 ALA A CA 1
ATOM 650 C C . ALA A 1 86 ? -0.749 -5.855 12.021 1.00 92.06 86 ALA A C 1
ATOM 652 O O . ALA A 1 86 ? -1.157 -6.714 12.796 1.00 92.06 86 ALA A O 1
ATOM 653 N N . ARG A 1 87 ? 0.321 -5.097 12.294 1.00 90.38 87 ARG A N 1
ATOM 654 C CA . ARG A 1 87 ? 1.136 -5.232 13.510 1.00 90.38 87 ARG A CA 1
ATOM 655 C C . ARG A 1 87 ? 0.383 -4.937 14.811 1.00 90.38 87 ARG A C 1
ATOM 657 O O . ARG A 1 87 ? 0.861 -5.317 15.873 1.00 90.38 87 ARG A O 1
ATOM 664 N N . TRP A 1 88 ? -0.737 -4.223 14.726 1.00 91.75 88 TRP A N 1
ATOM 665 C CA . TRP A 1 88 ? -1.540 -3.819 15.878 1.00 91.75 88 TRP A CA 1
ATOM 666 C C . TRP A 1 88 ? -2.853 -4.592 16.008 1.00 91.75 88 TRP A C 1
ATOM 668 O O . TRP A 1 88 ? -3.592 -4.376 16.967 1.00 91.75 88 TRP A O 1
ATOM 678 N N . LEU A 1 89 ? -3.145 -5.474 15.051 1.00 94.25 89 LEU A N 1
ATOM 679 C CA . LEU A 1 89 ? -4.315 -6.335 15.116 1.00 94.25 89 LEU A CA 1
ATOM 680 C C . LEU A 1 89 ? -4.101 -7.454 16.142 1.00 94.25 89 LEU A C 1
ATOM 682 O O . LEU A 1 89 ? -2.980 -7.938 16.343 1.00 94.25 89 LEU A O 1
ATOM 686 N N . THR A 1 90 ? -5.185 -7.884 16.780 1.00 95.50 90 THR A N 1
ATOM 687 C CA . THR A 1 90 ? -5.178 -9.047 17.675 1.00 95.50 90 THR A CA 1
ATOM 688 C C . THR A 1 90 ? -4.898 -10.340 16.902 1.00 95.50 90 THR A C 1
ATOM 690 O O . THR A 1 90 ? -4.953 -10.397 15.674 1.00 95.50 90 THR A O 1
ATOM 693 N N . GLY A 1 91 ? -4.560 -11.414 17.627 1.00 95.06 91 GLY A N 1
ATOM 694 C CA . GLY A 1 91 ? -4.358 -12.731 17.009 1.00 95.06 91 GLY A CA 1
ATOM 695 C C . GLY A 1 91 ? -5.622 -13.251 16.320 1.00 95.06 91 GLY A C 1
ATOM 696 O O . GLY A 1 91 ? -5.532 -13.796 15.226 1.00 95.06 91 GLY A O 1
ATOM 697 N N . GLU A 1 92 ? -6.782 -13.008 16.927 1.00 94.81 92 GLU A N 1
ATOM 698 C CA . GLU A 1 92 ? -8.096 -13.381 16.396 1.00 94.81 92 GLU A CA 1
ATOM 699 C C . GLU A 1 92 ? -8.415 -12.614 15.111 1.00 94.81 92 GLU A C 1
ATOM 701 O O . GLU A 1 92 ? -8.718 -13.225 14.091 1.00 94.81 92 GLU A O 1
ATOM 706 N N . ALA A 1 93 ? -8.221 -11.291 15.101 1.00 95.75 93 ALA A N 1
ATOM 707 C CA . ALA A 1 93 ? -8.419 -10.490 13.896 1.00 95.75 93 ALA A CA 1
ATOM 708 C C . ALA A 1 93 ? -7.494 -10.921 12.746 1.00 95.75 93 ALA A C 1
ATOM 710 O O . ALA A 1 93 ? -7.904 -10.954 11.586 1.00 95.75 93 ALA A O 1
ATOM 711 N N . LEU A 1 94 ? -6.243 -11.284 13.047 1.00 96.31 94 LEU A N 1
ATOM 712 C CA . LEU A 1 94 ? -5.315 -11.818 12.046 1.00 96.31 94 LEU A CA 1
ATOM 713 C C . LEU A 1 94 ? -5.745 -13.197 11.528 1.00 96.31 94 LEU A C 1
ATOM 715 O O . LEU A 1 94 ? -5.569 -13.465 10.338 1.00 96.31 94 LEU A O 1
ATOM 719 N N . ALA A 1 95 ? -6.319 -14.045 12.385 1.00 95.88 95 ALA A N 1
ATOM 720 C CA . ALA A 1 95 ? -6.870 -15.337 11.990 1.00 95.88 95 ALA A CA 1
ATOM 721 C C . ALA A 1 95 ? -8.076 -15.170 11.053 1.00 95.88 95 ALA A C 1
ATOM 723 O O . ALA A 1 95 ? -8.116 -15.805 10.000 1.00 95.88 95 ALA A O 1
ATOM 724 N N . GLU A 1 96 ? -8.986 -14.244 11.354 1.00 95.56 96 GLU A N 1
ATOM 725 C CA . GLU A 1 96 ? -10.113 -13.909 10.474 1.00 95.56 96 GLU A CA 1
ATOM 726 C C . GLU A 1 96 ? -9.639 -13.390 9.110 1.00 95.56 96 GLU A C 1
ATOM 728 O O . GLU A 1 96 ? -10.082 -13.857 8.058 1.00 95.56 96 GLU A O 1
ATOM 733 N N . VAL A 1 97 ? -8.655 -12.483 9.094 1.00 95.50 97 VAL A N 1
ATOM 734 C CA . VAL A 1 97 ? -8.047 -12.016 7.837 1.00 95.50 97 VAL A CA 1
ATOM 735 C C . VAL A 1 97 ? -7.411 -13.178 7.069 1.00 95.50 97 VAL A C 1
ATOM 737 O O . VAL A 1 97 ? -7.553 -13.249 5.850 1.00 95.50 97 VAL A O 1
ATOM 740 N N . SER A 1 98 ? -6.742 -14.111 7.751 1.00 94.88 98 SER A N 1
ATOM 741 C CA . SER A 1 98 ? -6.163 -15.310 7.134 1.00 94.88 98 SER A CA 1
ATOM 742 C C . SER A 1 98 ? -7.228 -16.183 6.456 1.00 94.88 98 SER A C 1
ATOM 744 O O . SER A 1 98 ? -7.016 -16.641 5.332 1.00 94.88 98 SER A O 1
ATOM 746 N N . VAL A 1 99 ? -8.390 -16.375 7.089 1.00 95.31 99 VAL A N 1
ATOM 747 C CA . VAL A 1 99 ? -9.521 -17.113 6.499 1.00 95.31 99 VAL A CA 1
ATOM 748 C C . VAL A 1 99 ? -10.066 -16.385 5.268 1.00 95.31 99 VAL A C 1
ATOM 750 O O . VAL A 1 99 ? -10.232 -16.999 4.212 1.00 95.31 99 VAL A O 1
ATOM 753 N N . LEU A 1 100 ? -10.271 -15.067 5.358 1.00 94.94 100 LEU A N 1
ATOM 754 C CA . LEU A 1 100 ? -10.744 -14.251 4.234 1.00 94.94 100 LEU A CA 1
ATOM 755 C C . LEU A 1 100 ? -9.782 -14.284 3.037 1.00 94.94 100 LEU A C 1
ATOM 757 O O . LEU A 1 100 ? -10.229 -14.319 1.890 1.00 94.94 100 LEU A O 1
ATOM 761 N N . LEU A 1 101 ? -8.469 -14.319 3.286 1.00 93.94 101 LEU A N 1
ATOM 762 C CA . LEU A 1 101 ? -7.456 -14.480 2.239 1.00 93.94 101 LEU A CA 1
ATOM 763 C C . LEU A 1 101 ? -7.551 -15.845 1.546 1.00 93.94 101 LEU A C 1
ATOM 765 O O . LEU A 1 101 ? -7.382 -15.909 0.329 1.00 93.94 101 LEU A O 1
ATOM 769 N N . GLY A 1 102 ? -7.847 -16.916 2.291 1.00 91.94 102 GLY A N 1
ATOM 770 C CA . GLY A 1 102 ? -8.085 -18.247 1.726 1.00 91.94 102 GLY A CA 1
ATOM 771 C C . GLY A 1 102 ? -9.295 -18.262 0.790 1.00 91.94 102 GLY A C 1
ATOM 772 O O . GLY A 1 102 ? -9.180 -18.668 -0.367 1.00 91.94 102 GLY A O 1
ATOM 773 N N . VAL A 1 103 ? -10.420 -17.707 1.252 1.00 92.62 103 VAL A N 1
ATOM 774 C CA . VAL A 1 103 ? -11.652 -17.579 0.454 1.00 92.62 103 VAL A CA 1
ATOM 775 C C . VAL A 1 103 ? -11.413 -16.762 -0.821 1.00 92.62 103 VAL A C 1
ATOM 777 O O . VAL A 1 103 ? -11.901 -17.119 -1.894 1.00 92.62 103 VAL A O 1
ATOM 780 N N . GLU A 1 104 ? -10.653 -15.670 -0.733 1.00 90.62 104 GLU A N 1
ATOM 781 C CA . GLU A 1 104 ? -10.313 -14.860 -1.906 1.00 90.62 104 GLU A CA 1
ATOM 782 C C . GLU A 1 104 ? -9.382 -15.601 -2.879 1.00 90.62 104 GLU A C 1
ATOM 784 O O . GLU A 1 104 ? -9.550 -15.513 -4.099 1.00 90.62 104 GLU A O 1
ATOM 789 N N . GLY A 1 105 ? -8.436 -16.383 -2.352 1.00 88.25 105 GLY A N 1
ATOM 790 C CA . GLY A 1 105 ? -7.561 -17.244 -3.144 1.00 88.25 105 GLY A CA 1
ATOM 791 C C . GLY A 1 105 ? -8.325 -18.259 -3.991 1.00 88.25 105 GLY A C 1
ATOM 792 O O . GLY A 1 105 ? -7.959 -18.469 -5.150 1.00 88.25 105 GLY A O 1
ATOM 793 N N . ASP A 1 106 ? -9.406 -18.825 -3.454 1.00 87.12 106 ASP A N 1
ATOM 794 C CA . ASP A 1 106 ? -10.272 -19.757 -4.180 1.00 87.12 106 ASP A CA 1
ATOM 795 C C . A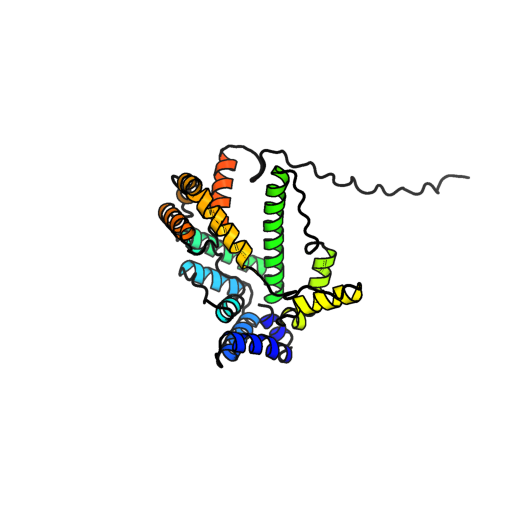SP A 1 106 ? -11.105 -19.053 -5.269 1.00 87.12 106 ASP A C 1
ATOM 797 O O . ASP A 1 106 ? -11.235 -19.568 -6.381 1.00 87.12 106 ASP A O 1
ATOM 801 N N . ARG A 1 107 ? -11.614 -17.840 -5.005 1.00 84.94 107 ARG A N 1
ATOM 802 C CA . ARG A 1 107 ? -12.405 -17.061 -5.985 1.00 84.94 107 ARG A CA 1
ATOM 803 C C . ARG A 1 107 ? -11.581 -16.568 -7.170 1.00 84.94 107 ARG A C 1
ATOM 805 O O . ARG A 1 107 ? -12.068 -16.525 -8.298 1.00 84.94 107 ARG A O 1
ATOM 812 N N . SER A 1 108 ? -10.334 -16.185 -6.923 1.00 78.00 108 SER A N 1
ATOM 813 C CA . SER A 1 108 ? -9.457 -15.570 -7.923 1.00 78.00 108 SER A CA 1
ATOM 814 C C . SER A 1 108 ? -8.832 -16.567 -8.922 1.00 78.00 108 SER A C 1
ATOM 816 O O . SER A 1 108 ? -8.034 -16.166 -9.774 1.00 78.00 108 SER A O 1
ATOM 818 N N . GLY A 1 109 ? -9.189 -17.857 -8.857 1.00 61.94 109 GLY A N 1
ATOM 819 C CA . GLY A 1 109 ? -8.560 -18.970 -9.586 1.00 61.94 109 GLY A CA 1
ATOM 820 C C . GLY A 1 109 ? -8.725 -19.021 -11.115 1.00 61.94 109 GLY A C 1
ATOM 821 O O . GLY A 1 109 ? -8.313 -20.004 -11.723 1.00 61.94 109 GLY A O 1
ATOM 822 N N . THR A 1 110 ? -9.300 -18.008 -11.768 1.00 57.59 110 THR A N 1
ATOM 823 C CA . THR A 1 110 ? -9.758 -18.116 -13.171 1.00 57.59 110 THR A CA 1
ATOM 824 C C . THR A 1 110 ? -8.932 -17.344 -14.208 1.00 57.59 110 THR A C 1
ATOM 826 O O . THR A 1 110 ? -9.253 -17.400 -15.393 1.00 57.59 110 THR A O 1
ATOM 829 N N . GLY A 1 111 ? -7.846 -16.651 -13.831 1.00 62.12 111 GLY A N 1
ATOM 830 C CA . GLY A 1 111 ? -7.079 -15.824 -14.777 1.00 62.12 111 GLY A CA 1
ATOM 831 C C . GLY A 1 111 ? -5.558 -15.865 -14.620 1.00 62.12 111 GLY A C 1
ATOM 832 O O . GLY A 1 111 ? -5.028 -15.877 -13.510 1.00 62.12 111 GLY A O 1
ATOM 833 N N . ALA A 1 112 ? -4.842 -15.799 -15.749 1.00 69.94 112 ALA A N 1
ATOM 834 C CA . ALA A 1 112 ? -3.396 -15.581 -15.782 1.00 69.94 112 ALA A CA 1
ATOM 835 C C . ALA A 1 112 ? -3.070 -14.153 -15.305 1.00 69.94 112 ALA A C 1
ATOM 837 O O . ALA A 1 112 ? -3.038 -13.201 -16.085 1.00 69.94 112 ALA A O 1
ATOM 838 N N . GLN A 1 113 ? -2.866 -13.986 -13.998 1.00 83.94 113 GLN A N 1
ATOM 839 C CA . GLN A 1 113 ? -2.514 -12.697 -13.412 1.00 83.94 113 GLN A CA 1
ATOM 840 C C . GLN A 1 113 ? -1.003 -12.451 -13.483 1.00 83.94 113 GLN A C 1
ATOM 842 O O . GLN A 1 113 ? -0.194 -13.333 -13.201 1.00 83.94 113 GLN A O 1
ATOM 847 N N . ARG A 1 114 ? -0.621 -11.217 -13.819 1.00 89.38 114 ARG A N 1
ATOM 848 C CA . ARG A 1 114 ? 0.767 -10.743 -13.778 1.00 89.38 114 ARG A CA 1
ATOM 849 C C . ARG A 1 114 ? 1.024 -10.002 -12.458 1.00 89.38 114 ARG A C 1
ATOM 851 O O . ARG A 1 114 ? 0.287 -9.051 -12.173 1.00 89.38 114 ARG A O 1
ATOM 858 N N . PRO A 1 115 ? 2.025 -10.396 -11.648 1.00 91.31 115 PRO A N 1
ATOM 859 C CA . PRO A 1 115 ? 2.282 -9.777 -10.346 1.00 91.31 115 PRO A CA 1
ATOM 860 C C . PRO A 1 115 ? 2.499 -8.259 -10.395 1.00 91.31 115 PRO A C 1
ATOM 862 O O . PRO A 1 115 ? 2.004 -7.525 -9.536 1.00 91.31 115 PRO A O 1
ATOM 865 N N . GLY A 1 116 ? 3.257 -7.765 -11.377 1.00 89.50 116 GLY A N 1
ATOM 866 C CA . GLY A 1 116 ? 3.549 -6.342 -11.555 1.00 89.50 116 GLY A CA 1
ATOM 867 C C . GLY A 1 116 ? 2.311 -5.533 -11.912 1.00 89.50 116 GLY A C 1
ATOM 868 O O . GLY A 1 116 ? 2.038 -4.517 -11.264 1.00 89.50 116 GLY A O 1
ATOM 869 N N . GLU A 1 117 ? 1.527 -6.007 -12.877 1.00 88.81 117 GLU A N 1
ATOM 870 C CA . GLU A 1 117 ? 0.248 -5.388 -13.227 1.00 88.81 117 GLU A CA 1
ATOM 871 C C . GLU A 1 117 ? -0.755 -5.398 -12.072 1.00 88.81 117 GLU A C 1
ATOM 873 O O . GLU A 1 117 ? -1.395 -4.376 -11.814 1.00 88.81 117 GLU A O 1
ATOM 878 N N . HIS A 1 118 ? -0.881 -6.527 -11.367 1.00 89.50 118 HIS A N 1
ATOM 879 C CA . HIS A 1 118 ? -1.761 -6.657 -10.207 1.00 89.50 118 HIS A CA 1
ATOM 880 C C . HIS A 1 118 ? -1.401 -5.608 -9.147 1.00 89.50 118 HIS A C 1
ATOM 882 O O . HIS A 1 118 ? -2.253 -4.811 -8.749 1.00 89.50 118 HIS A O 1
ATOM 888 N N . ARG A 1 119 ? -0.117 -5.516 -8.764 1.00 88.19 119 ARG A N 1
ATOM 889 C CA . ARG A 1 119 ? 0.342 -4.505 -7.796 1.00 88.19 119 ARG A CA 1
ATOM 890 C C . ARG A 1 119 ? 0.115 -3.078 -8.282 1.00 88.19 119 ARG A C 1
ATOM 892 O O . ARG A 1 119 ? -0.243 -2.217 -7.486 1.00 88.19 119 ARG A O 1
ATOM 899 N N . ALA A 1 120 ? 0.328 -2.808 -9.570 1.00 88.75 120 ALA A N 1
ATOM 900 C CA . ALA A 1 120 ? 0.107 -1.477 -10.127 1.00 88.75 120 ALA A CA 1
ATOM 901 C C . ALA A 1 120 ? -1.375 -1.070 -10.068 1.00 88.75 120 ALA A C 1
ATOM 903 O O . ALA A 1 120 ? -1.670 0.086 -9.762 1.00 88.75 120 ALA A O 1
ATOM 904 N N . ARG A 1 121 ? -2.301 -2.006 -10.321 1.00 89.00 121 ARG A N 1
ATOM 905 C CA . ARG A 1 121 ? -3.746 -1.769 -10.173 1.00 89.00 121 ARG A CA 1
ATOM 906 C C . ARG A 1 121 ? -4.130 -1.539 -8.713 1.00 89.00 121 ARG A C 1
ATOM 908 O O . ARG A 1 121 ? -4.833 -0.573 -8.440 1.00 89.00 121 ARG A O 1
ATOM 915 N N . ALA A 1 122 ? -3.625 -2.360 -7.793 1.00 88.25 122 ALA A N 1
ATOM 916 C CA . ALA A 1 122 ? -3.880 -2.202 -6.361 1.00 88.25 122 ALA A CA 1
ATOM 917 C C . ALA A 1 122 ? -3.376 -0.847 -5.831 1.00 88.25 122 ALA A C 1
ATOM 919 O O . ALA A 1 122 ? -4.112 -0.135 -5.152 1.00 88.25 122 ALA A O 1
ATOM 920 N N . ALA A 1 123 ? -2.158 -0.441 -6.208 1.00 88.44 123 ALA A N 1
ATOM 921 C CA . ALA A 1 123 ? -1.606 0.858 -5.830 1.00 88.44 123 ALA A CA 1
ATOM 922 C C . ALA A 1 123 ? -2.444 2.022 -6.380 1.00 88.44 123 ALA A C 1
ATOM 924 O O . ALA A 1 123 ? -2.750 2.954 -5.646 1.00 88.44 123 ALA A O 1
ATOM 925 N N . LEU A 1 124 ? -2.862 1.961 -7.651 1.00 90.38 124 LEU A N 1
ATOM 926 C CA . LEU A 1 124 ? -3.728 2.984 -8.244 1.00 90.38 124 LEU A CA 1
ATOM 927 C C . LEU A 1 124 ? -5.084 3.070 -7.530 1.00 90.38 124 LEU A C 1
ATOM 929 O O . LEU A 1 124 ? -5.558 4.171 -7.263 1.00 90.38 124 LEU A O 1
ATOM 933 N N . ALA A 1 125 ? -5.691 1.925 -7.206 1.00 89.50 125 ALA A N 1
ATOM 934 C CA . ALA A 1 125 ? -6.943 1.879 -6.458 1.00 89.50 125 ALA A CA 1
ATOM 935 C C . ALA A 1 125 ? -6.788 2.510 -5.066 1.00 89.50 125 ALA A C 1
ATOM 937 O O . ALA A 1 125 ? -7.641 3.302 -4.665 1.00 89.50 125 ALA A O 1
ATOM 938 N N . ARG A 1 126 ? -5.675 2.229 -4.370 1.00 87.00 126 ARG A N 1
ATOM 939 C CA . ARG A 1 126 ? -5.371 2.846 -3.074 1.00 87.00 126 ARG A CA 1
ATOM 940 C C . ARG A 1 126 ? -5.192 4.359 -3.193 1.00 87.00 126 ARG A C 1
ATOM 942 O O . ARG A 1 126 ? -5.878 5.088 -2.490 1.00 87.00 126 ARG A O 1
ATOM 949 N N . TYR A 1 127 ? -4.375 4.836 -4.135 1.00 88.00 127 TYR A N 1
ATOM 950 C CA . TYR A 1 127 ? -4.194 6.277 -4.358 1.00 88.00 127 TYR A CA 1
ATOM 951 C C . TYR A 1 127 ? -5.504 6.992 -4.697 1.00 88.00 127 TYR A C 1
ATOM 953 O O . TYR A 1 127 ? -5.746 8.095 -4.217 1.00 88.00 127 TYR A O 1
ATOM 961 N N . ALA A 1 128 ? -6.361 6.370 -5.511 1.00 87.12 128 ALA A N 1
ATOM 962 C CA . ALA A 1 128 ? -7.664 6.932 -5.839 1.00 87.12 128 ALA A CA 1
ATOM 963 C C . ALA A 1 128 ? -8.584 7.011 -4.610 1.00 87.12 128 ALA A C 1
ATOM 965 O O . ALA A 1 128 ? -9.336 7.974 -4.481 1.00 87.12 128 ALA A O 1
ATOM 966 N N . ALA A 1 129 ? -8.537 6.023 -3.712 1.00 85.88 129 ALA A N 1
ATOM 967 C CA . ALA A 1 129 ? -9.279 6.063 -2.455 1.00 85.88 129 ALA A CA 1
ATOM 968 C C . ALA A 1 129 ? -8.751 7.166 -1.522 1.00 85.88 129 ALA A C 1
ATOM 970 O O . ALA A 1 129 ? -9.545 7.968 -1.034 1.00 85.88 129 ALA A O 1
ATOM 971 N N . ASP A 1 130 ? -7.430 7.259 -1.351 1.00 85.06 130 ASP A N 1
ATOM 972 C CA . ASP A 1 130 ? -6.792 8.271 -0.503 1.00 85.06 130 ASP A CA 1
ATOM 973 C C . ASP A 1 130 ? -7.085 9.697 -1.009 1.00 85.06 130 ASP A C 1
ATOM 975 O O . ASP A 1 130 ? -7.416 10.583 -0.220 1.00 85.06 130 ASP A O 1
ATOM 979 N N . LEU A 1 131 ? -7.050 9.921 -2.331 1.00 87.25 131 LEU A N 1
ATOM 980 C CA . LEU A 1 131 ? -7.407 11.219 -2.907 1.00 87.25 131 LEU A CA 1
ATOM 981 C C . LEU A 1 131 ? -8.868 11.586 -2.632 1.00 87.25 131 LEU A C 1
ATOM 983 O O . LEU A 1 131 ? -9.134 12.730 -2.289 1.00 87.25 131 LEU A O 1
ATOM 987 N N . ARG A 1 132 ? -9.814 10.647 -2.755 1.00 84.62 132 ARG A N 1
ATOM 988 C CA . ARG A 1 132 ? -11.234 10.938 -2.479 1.00 84.62 132 ARG A CA 1
ATOM 989 C C . ARG A 1 132 ? -11.445 11.395 -1.039 1.00 84.62 132 ARG A C 1
ATOM 991 O O . ARG A 1 132 ? -12.237 12.302 -0.803 1.00 84.62 132 ARG A O 1
ATOM 998 N N . VAL A 1 133 ? -10.735 10.788 -0.087 1.00 82.44 133 VAL A N 1
ATOM 999 C CA . VAL A 1 133 ? -10.767 11.217 1.320 1.00 82.44 133 VAL A CA 1
ATOM 1000 C C . VAL A 1 133 ? -10.199 12.630 1.456 1.00 82.44 133 VAL A C 1
ATOM 1002 O O . VAL A 1 133 ? -10.796 13.482 2.115 1.00 82.44 133 VAL A O 1
ATOM 1005 N N . LEU A 1 134 ? -9.080 12.914 0.786 1.00 83.69 134 LEU A N 1
ATOM 1006 C CA . LEU A 1 134 ? -8.472 14.240 0.799 1.00 83.69 134 LEU A CA 1
ATOM 1007 C C . LEU A 1 134 ? -9.394 15.307 0.174 1.00 83.69 134 LEU A C 1
ATOM 1009 O O . LEU A 1 134 ? -9.562 16.374 0.762 1.00 83.69 134 LEU A O 1
ATOM 1013 N N . GLU A 1 135 ? -10.041 15.013 -0.955 1.00 84.69 135 GLU A N 1
ATOM 1014 C CA . GLU A 1 135 ? -11.037 15.878 -1.605 1.00 84.69 135 GLU A CA 1
ATOM 1015 C C . GLU A 1 135 ? -12.203 16.198 -0.665 1.00 84.69 135 GLU A C 1
ATOM 1017 O O . GLU A 1 135 ? -12.525 17.371 -0.479 1.00 84.69 135 GLU A O 1
ATOM 1022 N N . GLN A 1 136 ? -12.770 15.183 -0.003 1.00 80.62 136 GLN A N 1
ATOM 1023 C CA . GLN A 1 136 ? -13.832 15.372 0.993 1.00 80.62 136 GLN A CA 1
ATOM 1024 C C . GLN A 1 136 ? -13.379 16.282 2.142 1.00 80.62 136 GLN A C 1
ATOM 1026 O O . GLN A 1 136 ? -14.129 17.151 2.581 1.00 80.62 136 GLN A O 1
ATOM 1031 N N . SER A 1 137 ? -12.142 16.117 2.617 1.00 79.56 137 SER A N 1
ATOM 1032 C CA . SER A 1 137 ? -11.599 16.938 3.707 1.00 79.56 137 SER A CA 1
ATOM 1033 C C . SER A 1 137 ? -11.339 18.397 3.304 1.00 79.56 137 SER A C 1
ATOM 1035 O O . SER A 1 137 ? -11.504 19.306 4.122 1.00 79.56 137 SER A O 1
ATOM 1037 N N . ALA A 1 138 ? -10.950 18.639 2.050 1.00 84.06 138 ALA A N 1
ATOM 1038 C CA . ALA A 1 138 ? -10.686 19.974 1.520 1.00 84.06 138 ALA A CA 1
ATOM 1039 C C . ALA A 1 138 ? -11.982 20.736 1.209 1.00 84.06 138 ALA A C 1
ATOM 1041 O O . ALA A 1 138 ? -12.056 21.947 1.427 1.00 84.06 138 ALA A O 1
ATOM 1042 N N . GLU A 1 139 ? -13.024 20.020 0.781 1.00 78.44 139 GLU A N 1
ATOM 1043 C CA . GLU A 1 139 ? -14.337 20.593 0.488 1.00 78.44 139 GLU A CA 1
ATOM 1044 C C . GLU A 1 139 ? -14.969 21.273 1.713 1.00 78.44 139 GLU A C 1
ATOM 1046 O O . GLU A 1 139 ? -15.600 22.318 1.569 1.00 78.44 139 GLU A O 1
ATOM 1051 N N . VAL A 1 140 ? -14.728 20.756 2.925 1.00 74.25 140 VAL A N 1
ATOM 1052 C CA . VAL A 1 140 ? -15.171 21.378 4.192 1.00 74.25 140 VAL A CA 1
ATOM 1053 C C . VAL A 1 140 ? -14.656 22.814 4.341 1.00 74.25 140 VAL A C 1
ATOM 1055 O O . VAL A 1 140 ? -15.302 23.645 4.971 1.00 74.25 140 VAL A O 1
ATOM 1058 N N . ARG A 1 141 ? -13.500 23.124 3.745 1.00 79.50 141 ARG A N 1
ATOM 1059 C CA . ARG A 1 141 ? -12.890 24.462 3.752 1.00 79.50 141 ARG A CA 1
ATOM 1060 C C . ARG A 1 141 ? -13.138 25.229 2.454 1.00 79.50 141 ARG A C 1
ATOM 1062 O O . ARG A 1 141 ? -12.416 26.181 2.168 1.00 79.50 141 ARG A O 1
ATOM 1069 N N . SER A 1 142 ? -14.107 24.795 1.648 1.00 83.12 142 SER A N 1
ATOM 1070 C CA . SER A 1 142 ? -14.408 25.357 0.327 1.00 83.12 142 SER A CA 1
ATOM 1071 C C . SER A 1 142 ? -13.207 25.357 -0.628 1.00 83.12 142 SER A C 1
ATOM 1073 O O . SER A 1 142 ? -13.138 26.170 -1.548 1.00 83.12 142 SER A O 1
ATOM 1075 N N . GLN A 1 143 ? -12.254 24.440 -0.431 1.00 86.12 143 GLN A N 1
ATOM 1076 C CA . GLN A 1 143 ? -11.098 24.290 -1.309 1.00 86.12 143 GLN A CA 1
ATOM 1077 C C . GLN A 1 143 ? -11.373 23.217 -2.357 1.00 86.12 143 GLN A C 1
ATOM 1079 O O . GLN A 1 143 ? -11.844 22.123 -2.043 1.00 86.12 143 GLN A O 1
ATOM 1084 N N . ARG A 1 144 ? -11.042 23.518 -3.616 1.00 84.56 144 ARG A N 1
ATOM 1085 C CA . ARG A 1 144 ? -11.119 22.551 -4.711 1.00 84.56 144 ARG A CA 1
ATOM 1086 C C . ARG A 1 144 ? -9.737 21.993 -4.999 1.00 84.56 144 ARG A C 1
ATOM 1088 O O . ARG A 1 144 ? -8.863 22.701 -5.491 1.00 84.56 144 ARG A O 1
ATOM 1095 N N . LEU A 1 145 ? -9.560 20.709 -4.718 1.00 87.19 145 LEU A N 1
ATOM 1096 C CA . LEU A 1 145 ? -8.355 19.997 -5.110 1.00 87.19 145 LEU A CA 1
ATOM 1097 C C . LEU A 1 145 ? -8.455 19.557 -6.567 1.00 87.19 145 LEU A C 1
ATOM 1099 O O . LEU A 1 145 ? -9.509 19.138 -7.045 1.00 87.19 145 LEU A O 1
ATOM 1103 N N . HIS A 1 146 ? -7.333 19.659 -7.265 1.00 85.38 146 HIS A N 1
ATOM 1104 C CA . HIS A 1 146 ? -7.180 19.178 -8.627 1.00 85.38 146 HIS A CA 1
ATOM 1105 C C . HIS A 1 146 ? -6.083 18.117 -8.654 1.00 85.38 146 HIS A C 1
ATOM 1107 O O . HIS A 1 146 ? -4.985 18.342 -8.148 1.00 85.38 146 HIS A O 1
ATOM 1113 N N . ALA A 1 147 ? -6.363 16.979 -9.293 1.00 89.12 147 ALA A N 1
ATOM 1114 C CA . ALA A 1 147 ? -5.404 15.891 -9.471 1.00 89.12 147 ALA A CA 1
ATOM 1115 C C . ALA A 1 147 ? -5.208 15.544 -10.960 1.00 89.12 147 ALA A C 1
ATOM 1117 O O . ALA A 1 147 ? -5.650 14.483 -11.406 1.00 89.12 147 ALA A O 1
ATOM 1118 N N . PRO A 1 148 ? -4.528 16.403 -11.750 1.00 89.38 148 PRO A N 1
ATOM 1119 C CA . PRO A 1 148 ? -4.382 16.207 -13.198 1.00 89.38 148 PRO A CA 1
ATOM 1120 C C . PRO A 1 148 ? -3.752 14.860 -13.583 1.00 89.38 148 PRO A C 1
ATOM 1122 O O . PRO A 1 148 ? -4.141 14.245 -14.569 1.00 89.38 148 PRO A O 1
ATOM 1125 N N . PHE A 1 149 ? -2.816 14.351 -12.774 1.00 86.56 149 PHE A N 1
ATOM 1126 C CA . PHE A 1 149 ? -2.150 13.067 -13.030 1.00 86.56 149 PHE A CA 1
ATOM 1127 C C . PHE A 1 149 ? -3.037 11.831 -12.818 1.00 86.56 149 PHE A C 1
ATOM 1129 O O . PHE A 1 149 ? -2.630 10.726 -13.177 1.00 86.56 149 PHE A O 1
ATOM 1136 N N . LEU A 1 150 ? -4.224 12.000 -12.232 1.00 88.44 150 LEU A N 1
ATOM 1137 C CA . LEU A 1 150 ? -5.217 10.939 -12.064 1.00 88.44 150 LEU A CA 1
ATOM 1138 C C . LEU A 1 150 ? -6.351 11.024 -13.092 1.00 88.44 150 LEU A C 1
ATOM 1140 O O . LEU A 1 150 ? -7.313 10.264 -12.998 1.00 88.44 150 LEU A O 1
ATOM 1144 N N . ASP A 1 151 ? -6.219 11.888 -14.103 1.00 90.31 151 ASP A N 1
ATOM 1145 C CA . ASP A 1 151 ? -7.104 11.861 -15.260 1.00 90.31 151 ASP A CA 1
ATOM 1146 C C . ASP A 1 151 ? -7.042 10.504 -15.986 1.00 90.31 151 ASP A C 1
ATOM 1148 O O . ASP A 1 151 ? -5.991 9.861 -16.092 1.00 90.31 151 ASP A O 1
ATOM 1152 N N . ASN A 1 152 ? -8.184 10.071 -16.523 1.00 91.19 152 ASN A N 1
ATOM 1153 C CA . ASN A 1 152 ? -8.310 8.782 -17.195 1.00 91.19 152 ASN A CA 1
ATOM 1154 C C . ASN A 1 152 ? -7.350 8.639 -18.385 1.00 91.19 152 ASN A C 1
ATOM 1156 O O . ASN A 1 152 ? -6.830 7.543 -18.603 1.00 91.19 152 ASN A O 1
ATOM 1160 N N . GLN A 1 153 ? -7.105 9.707 -19.149 1.00 93.56 153 GLN A N 1
ATOM 1161 C CA . GLN A 1 153 ? -6.191 9.674 -20.292 1.00 93.56 153 GLN A CA 1
ATOM 1162 C C . GLN A 1 153 ? -4.743 9.572 -19.833 1.00 93.56 153 GLN A C 1
ATOM 1164 O O . GLN A 1 153 ? -3.996 8.747 -20.359 1.00 93.56 153 GLN A O 1
ATOM 1169 N N . VAL A 1 154 ? -4.366 10.319 -18.792 1.00 91.88 154 VAL A N 1
ATOM 1170 C CA . VAL A 1 154 ? -3.020 10.238 -18.207 1.00 91.88 154 VAL A CA 1
ATOM 1171 C C . VAL A 1 154 ? -2.762 8.836 -17.657 1.00 91.88 154 VAL A C 1
ATOM 1173 O O . VAL A 1 154 ? -1.746 8.217 -17.975 1.00 91.88 154 VAL A O 1
ATOM 1176 N N . VAL A 1 155 ? -3.711 8.274 -16.905 1.00 91.81 155 VAL A N 1
ATOM 1177 C CA . VAL A 1 155 ? -3.606 6.910 -16.370 1.00 91.81 155 VAL A CA 1
ATOM 1178 C C . VAL A 1 155 ? -3.488 5.880 -17.496 1.00 91.81 155 VAL A C 1
ATOM 1180 O O . VAL A 1 155 ? -2.653 4.976 -17.410 1.00 91.81 155 VAL A O 1
ATOM 1183 N N . ARG A 1 156 ? -4.288 6.000 -18.564 1.00 92.94 156 ARG A N 1
ATOM 1184 C CA . ARG A 1 156 ? -4.218 5.105 -19.732 1.00 92.94 156 ARG A CA 1
ATOM 1185 C C . ARG A 1 156 ? -2.873 5.214 -20.447 1.00 92.94 156 ARG A C 1
ATOM 1187 O O . ARG A 1 156 ? -2.248 4.181 -20.679 1.00 92.94 156 ARG A O 1
ATOM 1194 N N . ALA A 1 157 ? -2.387 6.428 -20.704 1.00 91.69 157 ALA A N 1
ATOM 1195 C CA . ALA A 1 157 ? -1.080 6.666 -21.311 1.00 91.69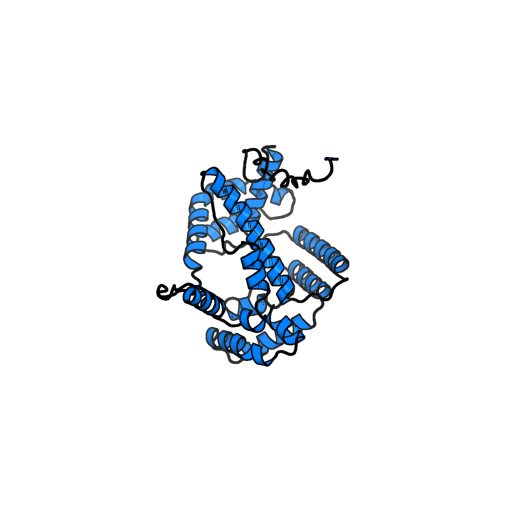 157 ALA A CA 1
ATOM 1196 C C . ALA A 1 157 ? 0.048 6.058 -20.461 1.00 91.69 157 ALA A C 1
ATOM 1198 O O . ALA A 1 157 ? 0.864 5.284 -20.957 1.00 91.69 157 ALA A O 1
ATOM 1199 N N . CYS A 1 158 ? 0.038 6.296 -19.145 1.00 89.44 158 CYS A N 1
ATOM 1200 C CA . CYS A 1 158 ? 1.009 5.706 -18.225 1.00 89.44 158 CYS A CA 1
ATOM 1201 C C . CYS A 1 158 ? 0.935 4.171 -18.154 1.00 89.44 158 CYS A C 1
ATOM 1203 O O . CYS A 1 158 ? 1.940 3.526 -17.846 1.00 89.44 158 CYS A O 1
ATOM 1205 N N . ARG A 1 159 ? -0.239 3.570 -18.392 1.00 88.75 159 ARG A N 1
ATOM 1206 C CA . ARG A 1 159 ? -0.413 2.110 -18.459 1.00 88.75 159 ARG A CA 1
ATOM 1207 C C . ARG A 1 159 ? 0.050 1.512 -19.787 1.00 88.75 159 ARG A C 1
ATOM 1209 O O . ARG A 1 159 ? 0.456 0.357 -19.772 1.00 88.75 159 ARG A O 1
ATOM 1216 N N . ALA A 1 160 ? 0.007 2.274 -20.878 1.00 91.00 160 ALA A N 1
ATOM 1217 C CA . ALA A 1 160 ? 0.488 1.850 -22.192 1.00 91.00 160 ALA A CA 1
ATOM 1218 C C . ALA A 1 160 ? 2.026 1.843 -22.300 1.00 91.00 160 ALA A C 1
ATOM 1220 O O . ALA A 1 160 ? 2.579 1.210 -23.197 1.00 91.00 160 ALA A O 1
ATOM 1221 N N . LEU A 1 161 ? 2.727 2.519 -21.381 1.00 90.12 161 LEU A N 1
ATOM 1222 C CA . LEU A 1 161 ? 4.188 2.528 -21.349 1.00 90.12 161 LEU A CA 1
ATOM 1223 C C . LEU A 1 161 ? 4.766 1.108 -21.190 1.00 90.12 161 LEU A C 1
ATOM 1225 O O . LEU A 1 161 ? 4.323 0.370 -20.304 1.00 90.12 161 LEU A O 1
ATOM 1229 N N . PRO A 1 162 ? 5.817 0.747 -21.954 1.00 88.12 162 PRO A N 1
ATOM 1230 C CA . PRO A 1 162 ? 6.467 -0.552 -21.832 1.00 88.12 162 PRO A CA 1
ATOM 1231 C C . PRO A 1 162 ? 6.991 -0.815 -20.420 1.00 88.12 162 PRO A C 1
ATOM 1233 O O . PRO A 1 162 ? 7.658 0.033 -19.823 1.00 88.12 162 PRO A O 1
ATOM 1236 N N . GLU A 1 163 ? 6.792 -2.032 -19.916 1.00 84.50 163 GLU A N 1
ATOM 1237 C CA . GLU A 1 163 ? 7.193 -2.387 -18.550 1.00 84.50 163 GLU A CA 1
ATOM 1238 C C . GLU A 1 163 ? 8.702 -2.221 -18.315 1.00 84.50 163 GLU A C 1
ATOM 1240 O O . GLU A 1 163 ? 9.131 -1.759 -17.260 1.00 84.50 163 GLU A O 1
ATOM 1245 N N . ALA A 1 164 ? 9.517 -2.481 -19.344 1.00 84.44 164 ALA A N 1
ATOM 1246 C CA . ALA A 1 164 ? 10.961 -2.261 -19.303 1.00 84.44 164 ALA A CA 1
ATOM 1247 C C . ALA A 1 164 ? 11.336 -0.802 -18.986 1.00 84.44 164 ALA A C 1
ATOM 1249 O O . ALA A 1 164 ? 12.332 -0.559 -18.311 1.00 84.44 164 ALA A O 1
ATOM 1250 N N . LEU A 1 165 ? 10.536 0.167 -19.439 1.00 86.44 165 LEU A N 1
ATOM 1251 C CA . LEU A 1 165 ? 10.743 1.582 -19.146 1.00 86.44 165 LEU A CA 1
ATOM 1252 C C . LEU A 1 165 ? 10.260 1.928 -17.731 1.00 86.44 165 LEU A C 1
ATOM 1254 O O . LEU A 1 165 ? 10.925 2.662 -17.011 1.00 86.44 165 LEU A O 1
ATOM 1258 N N . ARG A 1 166 ? 9.145 1.337 -17.290 1.00 84.62 166 ARG A N 1
ATOM 1259 C CA . ARG A 1 166 ? 8.533 1.604 -15.976 1.00 84.62 166 ARG A CA 1
ATOM 1260 C C . ARG A 1 166 ? 9.321 1.059 -14.783 1.00 84.62 166 ARG A C 1
ATOM 1262 O O . ARG A 1 166 ? 9.007 1.417 -13.647 1.00 84.62 166 ARG A O 1
ATOM 1269 N N . VAL A 1 167 ? 10.279 0.166 -15.024 1.00 84.19 167 VAL A N 1
ATOM 1270 C CA . VAL A 1 167 ? 11.173 -0.396 -13.997 1.00 84.19 167 VAL A CA 1
ATOM 1271 C C . VAL A 1 167 ? 12.520 0.327 -13.947 1.00 84.19 167 VAL A C 1
ATOM 1273 O O . VAL A 1 167 ? 13.231 0.227 -12.949 1.00 84.19 167 VAL A O 1
ATOM 1276 N N . ARG A 1 168 ? 12.878 1.084 -14.991 1.00 83.19 168 ARG A N 1
ATOM 1277 C CA . ARG A 1 168 ? 14.126 1.850 -15.017 1.00 83.19 168 ARG A CA 1
ATOM 1278 C C . ARG A 1 168 ? 14.090 2.967 -13.961 1.00 83.19 168 ARG A C 1
ATOM 1280 O O . ARG A 1 168 ? 13.161 3.778 -13.967 1.00 83.19 168 ARG A O 1
ATOM 1287 N N . PRO A 1 169 ? 15.096 3.045 -13.074 1.00 80.75 169 PRO A N 1
ATOM 1288 C CA . PRO A 1 169 ? 15.259 4.179 -12.168 1.00 80.75 169 PRO A CA 1
ATOM 1289 C C . PRO A 1 169 ? 15.366 5.485 -12.959 1.00 80.75 169 PRO A C 1
ATOM 1291 O O . PRO A 1 169 ? 15.963 5.499 -14.030 1.00 80.75 169 PRO A O 1
ATOM 1294 N N . GLY A 1 170 ? 14.762 6.566 -12.462 1.00 82.19 170 GLY A N 1
ATOM 1295 C CA . GLY A 1 170 ? 14.789 7.879 -13.124 1.00 82.19 170 GLY A CA 1
ATOM 1296 C C . GLY A 1 170 ? 13.886 8.018 -14.358 1.00 82.19 170 GLY A C 1
ATOM 1297 O O . GLY A 1 170 ? 13.517 9.137 -14.704 1.00 82.19 170 GLY A O 1
ATOM 1298 N N . ALA A 1 171 ? 13.416 6.917 -14.957 1.00 86.31 171 ALA A N 1
ATOM 1299 C CA . ALA A 1 171 ? 12.651 6.957 -16.207 1.00 86.31 171 ALA A CA 1
ATOM 1300 C C . ALA A 1 171 ? 11.371 7.799 -16.120 1.00 86.31 171 ALA A C 1
ATOM 1302 O O . ALA A 1 171 ? 10.998 8.444 -17.090 1.00 86.31 171 ALA A O 1
ATOM 1303 N N . ARG A 1 172 ? 10.704 7.848 -14.958 1.00 86.69 172 ARG A N 1
ATOM 1304 C CA . ARG A 1 172 ? 9.539 8.729 -14.756 1.00 86.69 172 ARG A CA 1
ATOM 1305 C C . ARG A 1 172 ? 9.890 10.197 -15.016 1.00 86.69 172 ARG A C 1
ATOM 1307 O O . ARG A 1 172 ? 9.130 10.885 -15.687 1.00 86.69 172 ARG A O 1
ATOM 1314 N N . ALA A 1 173 ? 11.001 10.662 -14.452 1.00 87.38 173 ALA A N 1
ATOM 1315 C CA . ALA A 1 173 ? 11.450 12.040 -14.595 1.00 87.38 173 ALA A CA 1
ATOM 1316 C C . ALA A 1 173 ? 11.887 12.329 -16.034 1.00 87.38 173 ALA A C 1
ATOM 1318 O O . ALA A 1 173 ? 11.522 13.367 -16.573 1.00 87.38 173 ALA A O 1
ATOM 1319 N N . GLU A 1 174 ? 12.605 11.389 -16.657 1.00 88.81 174 GLU A N 1
ATOM 1320 C CA . GLU A 1 174 ? 13.025 11.477 -18.061 1.00 88.81 174 GLU A CA 1
ATOM 1321 C C . GLU A 1 174 ? 11.824 11.566 -19.009 1.00 88.81 174 GLU A C 1
ATOM 1323 O O . GLU A 1 174 ? 11.758 12.495 -19.801 1.00 88.81 174 GLU A O 1
ATOM 1328 N N . ILE A 1 175 ? 10.832 10.676 -18.878 1.00 89.56 175 ILE A N 1
ATOM 1329 C CA . ILE A 1 175 ? 9.619 10.702 -19.713 1.00 89.56 175 ILE A CA 1
ATOM 1330 C C . ILE A 1 175 ? 8.890 12.035 -19.561 1.00 89.56 175 ILE A C 1
ATOM 1332 O O . ILE A 1 175 ? 8.517 12.646 -20.556 1.00 89.56 175 ILE A O 1
ATOM 1336 N N . LEU A 1 176 ? 8.666 12.482 -18.321 1.00 89.25 176 LEU A N 1
ATOM 1337 C CA . LEU A 1 176 ? 7.971 13.744 -18.076 1.00 89.25 176 LEU A CA 1
ATOM 1338 C C . LEU A 1 176 ? 8.752 14.929 -18.645 1.00 89.25 176 LEU A C 1
ATOM 1340 O O . LEU A 1 176 ? 8.136 15.820 -19.214 1.00 89.25 176 LEU A O 1
ATOM 1344 N N . ARG A 1 177 ? 10.086 14.919 -18.542 1.00 90.94 177 ARG A N 1
ATOM 1345 C CA . ARG A 1 177 ? 10.944 15.934 -19.158 1.00 90.94 177 ARG A CA 1
ATOM 1346 C C . ARG A 1 177 ? 10.780 15.950 -20.676 1.00 90.94 177 ARG A C 1
ATOM 1348 O O . ARG A 1 177 ? 10.469 17.001 -21.210 1.00 90.94 177 ARG A O 1
ATOM 1355 N N . THR A 1 178 ? 10.868 14.803 -21.347 1.00 91.44 178 THR A N 1
ATOM 1356 C CA . THR A 1 178 ? 10.680 14.721 -22.806 1.00 91.44 178 THR A CA 1
ATOM 1357 C C . THR A 1 178 ? 9.293 15.198 -23.241 1.00 91.44 178 THR A C 1
ATOM 1359 O O . THR A 1 178 ? 9.158 15.882 -24.253 1.00 91.44 178 THR A O 1
ATOM 1362 N N . VAL A 1 179 ? 8.247 14.872 -22.473 1.00 90.81 179 VAL A N 1
ATOM 1363 C CA . VAL A 1 179 ? 6.893 15.376 -22.742 1.00 90.81 179 VAL A CA 1
ATOM 1364 C C . VAL A 1 179 ? 6.848 16.901 -22.604 1.00 90.81 179 VAL A C 1
ATOM 1366 O O . VAL A 1 179 ? 6.314 17.565 -23.485 1.00 90.81 179 VAL A O 1
ATOM 1369 N N . LEU A 1 180 ? 7.440 17.467 -21.551 1.00 91.62 180 LEU A N 1
ATOM 1370 C CA . LEU A 1 180 ? 7.472 18.917 -21.328 1.00 91.62 180 LEU A CA 1
ATOM 1371 C C . LEU A 1 180 ? 8.286 19.649 -22.407 1.00 91.62 180 LEU A C 1
ATOM 1373 O O . LEU A 1 180 ? 7.813 20.644 -22.956 1.00 91.62 180 LEU A O 1
ATOM 1377 N N . GLU A 1 181 ? 9.435 19.101 -22.796 1.00 93.56 181 GLU A N 1
ATOM 1378 C CA . GLU A 1 181 ? 10.264 19.616 -23.891 1.00 93.56 181 GLU A CA 1
ATOM 1379 C C . GLU A 1 181 ? 9.482 19.645 -25.211 1.00 93.56 181 GLU A C 1
ATOM 1381 O O . GLU A 1 181 ? 9.516 20.647 -25.922 1.00 93.56 181 GLU A O 1
ATOM 1386 N N . SER A 1 182 ? 8.688 18.604 -25.504 1.00 92.69 182 SER A N 1
ATOM 1387 C CA . SER A 1 182 ? 7.829 18.569 -26.701 1.00 92.69 182 SER A CA 1
ATOM 1388 C C . SER A 1 182 ? 6.727 19.637 -26.705 1.00 92.69 182 SER A C 1
ATOM 1390 O O . SER A 1 182 ? 6.208 19.988 -27.761 1.00 92.69 182 SER A O 1
ATOM 1392 N N . THR A 1 183 ? 6.393 20.178 -25.529 1.00 93.75 183 THR A N 1
ATOM 1393 C CA . THR A 1 183 ? 5.447 21.293 -25.360 1.00 93.75 183 THR A CA 1
ATOM 1394 C C . THR A 1 183 ? 6.130 22.663 -25.290 1.00 93.75 183 THR A C 1
ATOM 1396 O O . THR A 1 183 ? 5.462 23.661 -25.039 1.00 93.75 183 THR A O 1
ATOM 139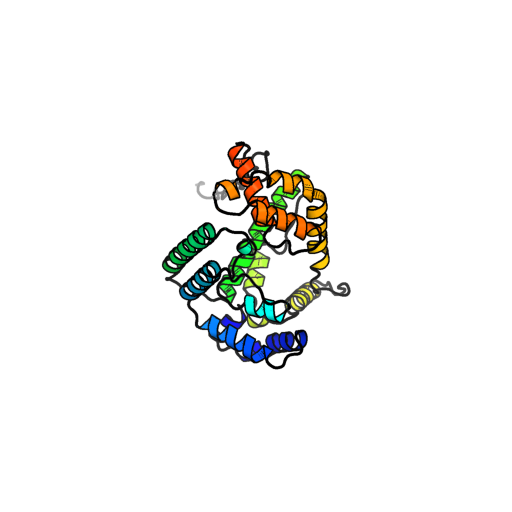9 N N . GLY A 1 184 ? 7.449 22.727 -25.508 1.00 92.88 184 GLY A N 1
ATOM 1400 C CA . GLY A 1 184 ? 8.238 23.961 -25.465 1.00 92.88 184 GLY A CA 1
ATOM 1401 C C . GLY A 1 184 ? 8.732 24.362 -24.071 1.00 92.88 184 GLY A C 1
ATOM 1402 O O . GLY A 1 184 ? 9.294 25.442 -23.918 1.00 92.88 184 GLY A O 1
ATOM 1403 N N . ILE A 1 185 ? 8.553 23.513 -23.054 1.00 92.12 185 ILE A N 1
ATOM 1404 C CA . ILE A 1 185 ? 9.026 23.760 -21.686 1.00 92.12 185 ILE A CA 1
ATOM 1405 C C . ILE A 1 185 ? 10.384 23.077 -21.513 1.00 92.12 185 ILE A C 1
ATOM 1407 O O . ILE A 1 185 ? 10.456 21.866 -21.306 1.00 92.12 185 ILE A O 1
ATOM 1411 N N . THR A 1 186 ? 11.461 23.854 -21.601 1.00 88.00 186 THR A N 1
ATOM 1412 C CA . THR A 1 186 ? 12.845 23.353 -21.533 1.00 88.00 186 THR A CA 1
ATOM 1413 C C . THR A 1 186 ? 13.551 23.688 -20.219 1.00 88.00 186 THR A C 1
ATOM 1415 O O . THR A 1 186 ? 14.407 22.923 -19.777 1.00 88.00 186 THR A O 1
ATOM 1418 N N . ASP A 1 187 ? 13.173 24.786 -19.561 1.00 88.44 187 ASP A N 1
ATOM 1419 C CA . ASP A 1 187 ? 13.799 25.233 -18.315 1.00 88.44 187 ASP A CA 1
ATOM 1420 C C . ASP A 1 187 ? 13.099 24.625 -17.089 1.00 88.44 187 ASP A C 1
ATOM 1422 O O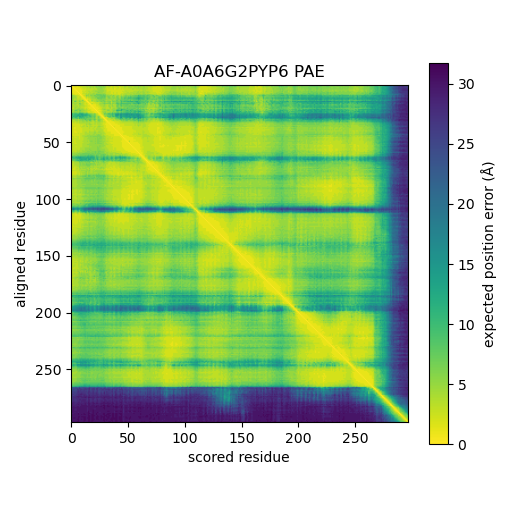 . ASP A 1 187 ? 12.119 25.153 -16.559 1.00 88.44 187 ASP A O 1
ATOM 1426 N N . LEU A 1 188 ? 13.561 23.439 -16.682 1.00 88.25 188 LEU A N 1
ATOM 1427 C CA . LEU A 1 188 ? 13.048 22.736 -15.507 1.00 88.25 188 LEU A CA 1
ATOM 1428 C C . LEU A 1 188 ? 13.905 23.045 -14.274 1.00 88.25 188 LEU A C 1
ATOM 1430 O O . LEU A 1 188 ? 15.134 23.017 -14.362 1.00 88.25 188 LEU A O 1
ATOM 1434 N N . PRO A 1 189 ? 13.286 23.244 -13.096 1.00 88.00 189 PRO A N 1
ATOM 1435 C CA . PRO A 1 189 ? 14.017 23.613 -11.895 1.00 88.00 189 PRO A CA 1
ATOM 1436 C C . PRO A 1 189 ? 15.041 22.538 -11.486 1.00 88.00 189 PRO A C 1
ATOM 1438 O O . PRO A 1 189 ? 14.804 21.335 -11.685 1.00 88.00 189 PRO A O 1
ATOM 1441 N N . PRO A 1 190 ? 16.155 22.939 -10.844 1.00 84.69 190 PRO A N 1
ATOM 1442 C CA . PRO A 1 190 ? 17.121 22.004 -10.283 1.00 84.69 190 PRO A CA 1
ATOM 1443 C C . PRO A 1 190 ? 16.446 20.974 -9.371 1.00 84.69 190 PRO A C 1
ATOM 1445 O O . PRO A 1 190 ? 15.595 21.303 -8.545 1.00 84.69 190 PRO A O 1
ATOM 1448 N N . GLY A 1 191 ? 16.818 19.702 -9.524 1.00 80.94 191 GLY A N 1
ATOM 1449 C CA . GLY A 1 191 ? 16.209 18.606 -8.765 1.00 80.94 191 GLY A CA 1
ATOM 1450 C C . GLY A 1 191 ? 14.857 18.120 -9.303 1.00 80.94 191 GLY A C 1
ATOM 1451 O O . GLY A 1 191 ? 14.225 17.280 -8.658 1.00 80.94 191 GLY A O 1
ATOM 1452 N N . TRP A 1 192 ? 14.419 18.581 -10.484 1.00 82.62 192 TRP A N 1
ATOM 1453 C CA . TRP A 1 192 ? 13.222 18.057 -11.144 1.00 82.62 192 TRP A CA 1
ATOM 1454 C C . TRP A 1 192 ? 13.244 16.527 -11.247 1.00 82.62 192 TRP A C 1
ATOM 1456 O O . TRP A 1 192 ? 14.168 15.922 -11.798 1.00 82.62 192 TRP A O 1
ATOM 1466 N N . GLY A 1 193 ? 12.177 15.901 -10.750 1.00 77.81 193 GLY A N 1
ATOM 1467 C CA . GLY A 1 193 ? 12.003 14.452 -10.784 1.00 77.81 193 GLY A CA 1
ATOM 1468 C C . GLY A 1 193 ? 12.657 13.686 -9.633 1.00 77.81 193 GLY A C 1
ATOM 1469 O O . GLY A 1 193 ? 12.448 12.475 -9.541 1.00 77.81 193 GLY A O 1
ATOM 1470 N N . THR A 1 194 ? 13.376 14.362 -8.732 1.00 79.12 194 THR A N 1
ATOM 1471 C CA . THR A 1 194 ? 13.851 13.768 -7.478 1.00 79.12 194 THR A CA 1
ATOM 1472 C C . THR A 1 194 ? 12.685 13.675 -6.486 1.00 79.12 194 THR A C 1
ATOM 1474 O O . THR A 1 194 ? 12.101 14.701 -6.133 1.00 79.12 194 THR A O 1
ATOM 1477 N N . PRO A 1 195 ? 12.299 12.473 -6.017 1.00 67.81 195 PRO A N 1
ATOM 1478 C CA . PRO A 1 195 ? 11.228 12.340 -5.036 1.00 67.81 195 PRO A CA 1
ATOM 1479 C C . PRO A 1 195 ? 11.635 12.986 -3.705 1.00 67.81 195 PRO A C 1
ATOM 1481 O O . PRO A 1 195 ? 12.618 12.571 -3.096 1.00 67.81 195 PRO A O 1
ATOM 1484 N N . SER A 1 196 ? 10.861 13.959 -3.218 1.00 65.00 196 SER A N 1
ATOM 1485 C CA . SER A 1 196 ? 10.982 14.470 -1.848 1.00 65.00 196 SER A CA 1
ATOM 1486 C C . SER A 1 196 ? 9.784 13.999 -1.028 1.00 65.00 196 SER A C 1
ATOM 1488 O O . SER A 1 196 ? 8.671 14.492 -1.188 1.00 65.00 196 SER A O 1
ATOM 1490 N N . HIS A 1 197 ? 10.005 13.008 -0.162 1.00 61.59 197 HIS A N 1
ATOM 1491 C CA . HIS A 1 197 ? 8.998 12.516 0.792 1.00 61.59 197 HIS A CA 1
ATOM 1492 C C . HIS A 1 197 ? 9.120 13.176 2.177 1.00 61.59 197 HIS A C 1
ATOM 1494 O O . HIS A 1 197 ? 8.253 12.996 3.035 1.00 61.59 197 HIS A O 1
ATOM 1500 N N . ALA A 1 198 ? 10.184 13.956 2.402 1.00 60.69 198 ALA A N 1
ATOM 1501 C CA . ALA A 1 198 ? 10.524 14.520 3.705 1.00 60.69 198 ALA A CA 1
ATOM 1502 C C . ALA A 1 198 ? 9.457 15.496 4.233 1.00 60.69 198 ALA A C 1
ATOM 1504 O O . ALA A 1 198 ? 9.147 15.473 5.425 1.00 60.69 198 ALA A O 1
ATOM 1505 N N . SER A 1 199 ? 8.848 16.300 3.352 1.00 63.38 199 SER A N 1
ATOM 1506 C CA . SER A 1 199 ? 7.819 17.280 3.726 1.00 63.38 199 SER A CA 1
ATOM 1507 C C . SER A 1 199 ? 6.521 16.620 4.203 1.00 63.38 199 SER A C 1
ATOM 1509 O O . SER A 1 199 ? 5.962 17.023 5.220 1.00 63.38 199 SER A O 1
ATOM 1511 N N . SER A 1 200 ? 6.075 15.554 3.531 1.00 70.44 200 SER A N 1
ATOM 1512 C CA . SER A 1 200 ? 4.841 14.837 3.883 1.00 70.44 200 SER A CA 1
ATOM 1513 C C . SER A 1 200 ? 4.962 14.099 5.221 1.00 70.44 200 SER A C 1
ATOM 1515 O O . SER A 1 200 ? 4.088 14.228 6.079 1.00 70.44 200 SER A O 1
ATOM 1517 N N . ALA A 1 201 ? 6.079 13.403 5.458 1.00 72.88 201 ALA A N 1
ATOM 1518 C CA . ALA A 1 201 ? 6.313 12.717 6.729 1.00 72.88 201 ALA A CA 1
ATOM 1519 C C . ALA A 1 201 ? 6.464 13.698 7.906 1.00 72.88 201 ALA A C 1
ATOM 1521 O O . ALA A 1 201 ? 6.050 13.390 9.024 1.00 72.88 201 ALA A O 1
ATOM 1522 N N . ALA A 1 202 ? 7.063 14.872 7.675 1.00 78.25 202 ALA A N 1
ATOM 1523 C CA . ALA A 1 202 ? 7.167 15.922 8.687 1.00 78.25 202 ALA A CA 1
ATOM 1524 C C . ALA A 1 202 ? 5.794 16.515 9.035 1.00 78.25 202 ALA A C 1
ATOM 1526 O O . ALA A 1 202 ? 5.481 16.643 10.217 1.00 78.25 202 ALA A O 1
ATOM 1527 N N . ALA A 1 203 ? 4.958 16.796 8.030 1.00 81.75 203 ALA A N 1
ATOM 1528 C CA . ALA A 1 203 ? 3.599 17.293 8.233 1.00 81.75 203 ALA A CA 1
ATOM 1529 C C . ALA A 1 203 ? 2.723 16.288 9.001 1.00 81.75 203 ALA A C 1
ATOM 1531 O O . ALA A 1 203 ? 2.048 16.673 9.954 1.00 81.75 203 ALA A O 1
ATOM 1532 N N . ALA A 1 204 ? 2.788 14.996 8.658 1.00 79.00 204 ALA A N 1
ATOM 1533 C CA . ALA A 1 204 ? 2.058 13.947 9.375 1.00 79.00 204 ALA A CA 1
ATOM 1534 C C . ALA A 1 204 ? 2.477 13.858 10.853 1.00 79.00 204 ALA A C 1
ATOM 1536 O O . ALA A 1 204 ? 1.628 13.809 11.742 1.00 79.00 204 ALA A O 1
ATOM 1537 N N . ARG A 1 205 ? 3.788 13.907 11.131 1.00 78.88 205 ARG A N 1
ATOM 1538 C CA . ARG A 1 205 ? 4.319 13.926 12.504 1.00 78.88 205 ARG A CA 1
ATOM 1539 C C . ARG A 1 205 ? 3.893 15.173 13.274 1.00 78.88 205 ARG A C 1
ATOM 1541 O O . ARG A 1 205 ? 3.520 15.061 14.437 1.00 78.88 205 ARG A O 1
ATOM 1548 N N . ALA A 1 206 ? 3.933 16.346 12.644 1.00 85.50 206 ALA A N 1
ATOM 1549 C CA . ALA A 1 206 ? 3.473 17.587 13.260 1.00 85.50 206 ALA A CA 1
ATOM 1550 C C . ALA A 1 206 ? 1.979 17.514 13.611 1.00 85.50 206 ALA A C 1
ATOM 1552 O O . ALA A 1 206 ? 1.607 17.809 14.743 1.00 85.50 206 ALA A O 1
ATOM 1553 N N . GLY A 1 207 ? 1.141 17.034 12.687 1.00 85.44 207 GLY A N 1
ATOM 1554 C CA . GLY A 1 207 ? -0.289 16.836 12.931 1.00 85.44 207 GLY A CA 1
ATOM 1555 C C . GLY A 1 207 ? -0.572 15.857 14.073 1.00 85.44 207 GLY A C 1
ATOM 1556 O O . GLY A 1 207 ? -1.420 16.134 14.919 1.00 85.44 207 GLY A O 1
ATOM 1557 N N . LEU A 1 208 ? 0.179 14.752 14.145 1.00 85.81 208 LEU A N 1
ATOM 1558 C CA . LEU A 1 208 ? 0.043 13.765 15.216 1.00 85.81 208 LEU A CA 1
ATOM 1559 C C . LEU A 1 208 ? 0.458 14.327 16.582 1.00 85.81 208 LEU A C 1
ATOM 1561 O O . LEU A 1 208 ? -0.220 14.061 17.566 1.00 85.81 208 LEU A O 1
ATOM 1565 N N . ARG A 1 209 ? 1.516 15.145 16.646 1.00 87.75 209 ARG A N 1
ATOM 1566 C CA . ARG A 1 209 ? 1.911 15.842 17.884 1.00 87.75 209 ARG A CA 1
ATOM 1567 C C . ARG A 1 209 ? 0.850 16.834 18.346 1.00 87.75 209 ARG A C 1
ATOM 1569 O O . ARG A 1 209 ? 0.520 16.852 19.523 1.00 87.75 209 ARG A O 1
ATOM 1576 N N . LEU A 1 210 ? 0.306 17.626 17.422 1.00 90.25 210 LEU A N 1
ATOM 1577 C CA . LEU A 1 210 ? -0.741 18.607 17.725 1.00 90.25 210 LEU A CA 1
ATOM 1578 C C . LEU A 1 210 ? -2.055 17.952 18.168 1.00 90.25 210 LEU A C 1
ATOM 1580 O O . LEU A 1 210 ? -2.811 18.552 18.921 1.00 90.25 210 LEU A O 1
ATOM 1584 N N . SER A 1 211 ? -2.323 16.732 17.701 1.00 89.75 211 SER A N 1
ATOM 1585 C CA . SER A 1 211 ? -3.562 15.999 17.990 1.00 89.75 211 SER A CA 1
ATOM 1586 C C . SER A 1 211 ? -3.363 14.870 19.005 1.00 89.75 211 SER A C 1
ATOM 1588 O O . SER A 1 211 ? -4.239 14.019 19.127 1.00 89.75 211 SER A O 1
ATOM 1590 N N . ALA A 1 212 ? -2.228 14.822 19.710 1.00 89.94 212 ALA A N 1
ATOM 1591 C CA . ALA A 1 212 ? -1.875 13.686 20.558 1.00 89.94 212 ALA A CA 1
ATOM 1592 C C . ALA A 1 212 ? -2.915 13.442 21.662 1.00 89.94 212 ALA A C 1
ATOM 1594 O O . ALA A 1 212 ? -3.408 12.322 21.778 1.00 89.94 212 ALA A O 1
ATOM 1595 N N . ASP A 1 213 ? -3.299 14.479 22.410 1.00 91.50 213 ASP A N 1
ATOM 1596 C CA . ASP A 1 213 ? -4.246 14.330 23.523 1.00 91.50 213 ASP A CA 1
ATOM 1597 C C . ASP A 1 213 ? -5.654 13.931 23.046 1.00 91.50 213 ASP A C 1
ATOM 1599 O O . ASP A 1 213 ? -6.161 12.921 23.537 1.00 91.50 213 ASP A O 1
ATOM 1603 N N . PRO A 1 214 ? -6.265 14.591 22.033 1.00 92.69 214 PRO A N 1
ATOM 1604 C CA . PRO A 1 214 ? -7.542 14.135 21.479 1.00 92.69 214 PRO A CA 1
ATOM 1605 C C . PRO A 1 214 ? -7.505 12.703 20.930 1.00 92.69 214 PRO A C 1
ATOM 1607 O O . PRO A 1 214 ? -8.487 11.973 21.031 1.00 92.69 214 PRO A O 1
ATOM 1610 N N . LEU A 1 215 ? -6.382 12.277 20.341 1.00 92.19 215 LEU A N 1
ATOM 1611 C CA . LEU A 1 215 ? -6.231 10.904 19.854 1.00 92.19 215 LEU A CA 1
ATOM 1612 C C . LEU A 1 215 ? -6.101 9.901 21.005 1.00 92.19 215 LEU A C 1
ATOM 1614 O O . LEU A 1 215 ? -6.627 8.796 20.911 1.00 92.19 215 LEU A O 1
ATOM 1618 N N . LEU A 1 216 ? -5.420 10.256 22.094 1.00 93.06 216 LEU A N 1
ATOM 1619 C CA . LEU A 1 216 ? -5.345 9.400 23.279 1.00 93.06 216 LEU A CA 1
ATOM 1620 C C . LEU A 1 216 ? -6.702 9.269 23.974 1.00 93.06 216 LEU A C 1
ATOM 1622 O O . LEU A 1 216 ? -7.024 8.176 24.440 1.00 93.06 216 LEU A O 1
ATOM 1626 N N . ASP A 1 217 ? -7.488 10.346 23.997 1.00 93.25 217 ASP A N 1
ATOM 1627 C CA . ASP A 1 217 ? -8.862 10.343 24.499 1.00 93.25 217 ASP A CA 1
ATOM 1628 C C . ASP A 1 217 ? -9.782 9.465 23.637 1.00 93.25 217 ASP A C 1
ATOM 1630 O O . ASP A 1 217 ? -10.489 8.609 24.168 1.00 93.25 217 ASP A O 1
ATOM 1634 N N . LEU A 1 218 ? -9.679 9.561 22.303 1.00 92.56 218 LEU A N 1
ATOM 1635 C CA . LEU A 1 218 ? -10.414 8.700 21.366 1.00 92.56 218 LEU A CA 1
ATOM 1636 C C . LEU A 1 218 ? -10.162 7.203 21.622 1.00 92.56 218 LEU A C 1
ATOM 1638 O O . LEU A 1 218 ? -11.078 6.392 21.528 1.00 92.56 218 LEU A O 1
ATOM 1642 N N . PHE A 1 219 ? -8.928 6.830 21.968 1.00 93.88 219 PHE A N 1
ATOM 1643 C CA . PHE A 1 219 ? -8.548 5.446 22.277 1.00 93.88 219 PHE A CA 1
ATOM 1644 C C . PHE A 1 219 ? -8.619 5.110 23.778 1.00 93.88 219 PHE A C 1
ATOM 1646 O O . PHE A 1 219 ? -8.040 4.110 24.213 1.00 93.88 219 PHE A O 1
ATOM 1653 N N . SER A 1 220 ? -9.316 5.914 24.589 1.00 92.50 220 SER A N 1
ATOM 1654 C CA . SER A 1 220 ? -9.565 5.603 26.004 1.00 92.50 220 SER A CA 1
ATOM 1655 C C . SER A 1 220 ? -10.531 4.424 26.178 1.00 92.50 220 SER A C 1
ATOM 1657 O O . SER A 1 220 ? -10.318 3.587 27.057 1.00 92.50 220 SER A O 1
ATOM 1659 N N . ARG A 1 221 ? -11.545 4.326 25.306 1.00 91.56 221 ARG A N 1
ATOM 1660 C CA . ARG A 1 221 ? -12.500 3.211 25.176 1.00 91.56 221 ARG A CA 1
ATOM 1661 C C . ARG A 1 221 ? -12.742 2.910 23.689 1.00 91.56 221 ARG A C 1
ATOM 1663 O O . ARG A 1 221 ? -13.774 3.304 23.152 1.00 91.56 221 ARG A O 1
ATOM 1670 N N . PRO A 1 222 ? -11.759 2.313 22.994 1.00 94.25 222 PRO A N 1
ATOM 1671 C CA . PRO A 1 222 ? -11.843 2.148 21.552 1.00 94.25 222 PRO A CA 1
ATOM 1672 C C . PRO A 1 222 ? -12.839 1.050 21.176 1.00 94.25 222 PRO A C 1
ATOM 1674 O O . PRO A 1 222 ? -12.703 -0.091 21.622 1.00 94.25 222 PRO A O 1
ATOM 1677 N N . LEU A 1 223 ? -13.769 1.366 20.275 1.00 94.88 223 LEU A N 1
ATOM 1678 C CA . LEU A 1 223 ? -14.751 0.425 19.730 1.00 94.88 223 LEU A CA 1
ATOM 1679 C C . LEU A 1 223 ? -14.063 -0.718 18.980 1.00 94.88 223 LEU A C 1
ATOM 1681 O O . LEU A 1 223 ? -14.563 -1.841 18.951 1.00 94.88 223 LEU A O 1
ATOM 1685 N N . LEU A 1 224 ? -12.891 -0.458 18.389 1.00 95.12 224 LEU A N 1
ATOM 1686 C CA . LEU A 1 224 ? -12.077 -1.506 17.779 1.00 95.12 224 LEU A CA 1
ATOM 1687 C C . LEU A 1 224 ? -11.548 -2.517 18.804 1.00 95.12 224 LEU A C 1
ATOM 1689 O O . LEU A 1 224 ? -11.368 -3.681 18.448 1.00 95.12 224 LEU A O 1
ATOM 1693 N N . ALA A 1 225 ? -11.289 -2.103 20.048 1.00 95.12 225 ALA A N 1
ATOM 1694 C CA . ALA A 1 225 ? -10.903 -3.033 21.107 1.00 95.12 225 ALA A CA 1
ATOM 1695 C C . ALA A 1 225 ? -12.116 -3.779 21.667 1.00 95.12 225 ALA A C 1
ATOM 1697 O O . ALA A 1 225 ? -12.017 -4.981 21.896 1.00 95.12 225 ALA A O 1
ATOM 1698 N N . ASP A 1 226 ? -13.267 -3.112 21.789 1.00 93.75 226 ASP A N 1
ATOM 1699 C CA . ASP A 1 226 ? -14.528 -3.767 22.168 1.00 93.75 226 ASP A CA 1
ATOM 1700 C C . ASP A 1 226 ? -14.933 -4.852 21.154 1.00 93.75 226 ASP A C 1
ATOM 1702 O O . ASP A 1 226 ? -15.461 -5.897 21.526 1.00 93.75 226 ASP A O 1
ATOM 1706 N N . ALA A 1 227 ? -14.628 -4.644 19.868 1.00 93.38 227 ALA A N 1
ATOM 1707 C CA . ALA A 1 227 ? -14.809 -5.632 18.804 1.00 93.38 227 ALA A CA 1
ATOM 1708 C C . ALA A 1 227 ? -13.698 -6.704 18.740 1.00 93.38 227 ALA A C 1
ATOM 1710 O O . ALA A 1 227 ? -13.693 -7.520 17.820 1.00 93.38 227 ALA A O 1
ATOM 1711 N N . GLY A 1 228 ? -12.723 -6.680 19.655 1.00 93.62 228 GLY A N 1
ATOM 1712 C CA . GLY A 1 228 ? -11.605 -7.625 19.685 1.00 93.62 228 GLY A CA 1
ATOM 1713 C C . GLY A 1 228 ? -10.607 -7.472 18.532 1.00 93.62 228 GLY A C 1
ATOM 1714 O O . GLY A 1 228 ? -9.782 -8.357 18.323 1.00 93.62 228 GLY A O 1
ATOM 1715 N N . LEU A 1 229 ? -10.644 -6.372 17.768 1.00 95.06 229 LEU A N 1
ATOM 1716 C CA . LEU A 1 229 ? -9.789 -6.182 16.590 1.00 95.06 229 LEU A CA 1
ATOM 1717 C C . LEU A 1 229 ? -8.388 -5.676 16.937 1.00 95.06 229 LEU A C 1
ATOM 1719 O O . LEU A 1 229 ? -7.423 -6.024 16.253 1.00 95.06 229 LEU A O 1
ATOM 1723 N N . VAL A 1 230 ? -8.263 -4.862 17.987 1.00 95.56 230 VAL A N 1
ATOM 1724 C CA . VAL A 1 230 ? -6.994 -4.271 18.448 1.00 95.56 230 VAL A CA 1
ATOM 1725 C C . VAL A 1 230 ? -6.889 -4.290 19.971 1.00 95.56 230 VAL A C 1
ATOM 1727 O O . VAL A 1 230 ? -7.892 -4.369 20.672 1.00 95.56 230 VAL A O 1
ATOM 1730 N N . ASP A 1 231 ? -5.673 -4.135 20.492 1.00 91.88 231 ASP A N 1
ATOM 1731 C CA . ASP A 1 231 ? -5.448 -3.841 21.911 1.00 91.88 231 ASP A CA 1
ATOM 1732 C C . ASP A 1 231 ? -5.327 -2.320 22.119 1.00 91.88 231 ASP A C 1
ATOM 1734 O O . ASP A 1 231 ? -4.374 -1.681 21.656 1.00 91.88 231 ASP A O 1
ATOM 1738 N N . GLY A 1 232 ? -6.287 -1.722 22.831 1.00 90.12 232 GLY A N 1
ATOM 1739 C CA . GLY A 1 232 ? -6.316 -0.276 23.074 1.00 90.12 232 GLY A CA 1
ATOM 1740 C C . GLY A 1 232 ? -5.107 0.255 23.861 1.00 90.12 232 GLY A C 1
ATOM 1741 O O . GLY A 1 232 ? -4.673 1.390 23.651 1.00 90.12 232 GLY A O 1
ATOM 1742 N N . GLY A 1 233 ? -4.512 -0.548 24.747 1.00 91.06 233 GLY A N 1
ATOM 1743 C CA . GLY A 1 233 ? -3.274 -0.199 25.448 1.00 91.06 233 GLY A CA 1
ATOM 1744 C C . GLY A 1 233 ? -2.088 -0.101 24.491 1.00 91.06 233 GLY A C 1
ATOM 1745 O O . GLY A 1 233 ? -1.347 0.888 24.524 1.00 91.06 233 GLY A O 1
ATOM 1746 N N . VAL A 1 234 ? -1.961 -1.075 23.588 1.00 92.44 234 VAL A N 1
ATOM 1747 C CA . VAL A 1 234 ? -0.914 -1.108 22.556 1.00 92.44 234 VAL A CA 1
ATOM 1748 C C . VAL A 1 234 ? -1.036 0.085 21.607 1.00 92.44 234 VAL A C 1
ATOM 1750 O O . VAL A 1 234 ? -0.028 0.740 21.328 1.00 92.44 234 VAL A O 1
ATOM 1753 N N . ILE A 1 235 ? -2.250 0.431 21.160 1.00 92.31 235 ILE A N 1
ATOM 1754 C CA . ILE A 1 235 ? -2.459 1.597 20.284 1.00 92.31 235 ILE A CA 1
ATOM 1755 C C . ILE A 1 235 ? -2.081 2.902 20.986 1.00 92.31 235 ILE A C 1
ATOM 1757 O O . ILE A 1 235 ? -1.358 3.717 20.415 1.00 92.31 235 ILE A O 1
ATOM 1761 N N . ARG A 1 236 ? -2.494 3.100 22.244 1.00 92.25 236 ARG A N 1
ATOM 1762 C CA . ARG A 1 236 ? -2.109 4.296 23.017 1.00 92.25 236 ARG A CA 1
ATOM 1763 C C . ARG A 1 236 ? -0.598 4.389 23.230 1.00 92.25 236 ARG A C 1
ATOM 1765 O O . ARG A 1 236 ? -0.046 5.489 23.252 1.00 92.25 236 ARG A O 1
ATOM 1772 N N . GLY A 1 237 ? 0.085 3.257 23.403 1.00 92.00 237 GLY A N 1
ATOM 1773 C CA . GLY A 1 237 ? 1.549 3.201 23.416 1.00 92.00 237 GLY A CA 1
ATOM 1774 C C . GLY A 1 237 ? 2.140 3.649 22.078 1.00 92.00 237 GLY A C 1
ATOM 1775 O O . GLY A 1 237 ? 2.984 4.543 22.043 1.00 92.00 237 GLY A O 1
ATOM 1776 N N . ALA A 1 238 ? 1.627 3.103 20.974 1.00 90.62 238 ALA A N 1
ATOM 1777 C CA . ALA A 1 238 ? 2.075 3.433 19.626 1.00 90.62 238 ALA A CA 1
ATOM 1778 C C . ALA A 1 238 ? 1.846 4.909 19.261 1.00 90.62 238 ALA A C 1
ATOM 1780 O O . ALA A 1 238 ? 2.741 5.527 18.693 1.00 90.62 238 ALA A O 1
ATOM 1781 N N . LEU A 1 239 ? 0.705 5.501 19.633 1.00 90.38 239 LEU A N 1
ATOM 1782 C CA . LEU A 1 239 ? 0.419 6.928 19.434 1.00 90.38 239 LEU A CA 1
ATOM 1783 C C . LEU A 1 239 ? 1.414 7.820 20.191 1.00 90.38 239 LEU A C 1
ATOM 1785 O O . LEU A 1 239 ? 1.936 8.783 19.626 1.00 90.38 239 LEU A O 1
ATOM 1789 N N . ARG A 1 240 ? 1.750 7.465 21.438 1.00 90.25 240 ARG A N 1
ATOM 1790 C CA . ARG A 1 240 ? 2.774 8.177 22.221 1.00 90.25 240 ARG A CA 1
ATOM 1791 C C . ARG A 1 240 ? 4.159 8.068 21.587 1.00 90.25 240 ARG A C 1
ATOM 1793 O O . ARG A 1 240 ? 4.842 9.078 21.438 1.00 90.25 240 ARG A O 1
ATOM 1800 N N . SER A 1 241 ? 4.560 6.874 21.153 1.00 89.12 241 SER A N 1
ATOM 1801 C CA . SER A 1 241 ? 5.837 6.677 20.454 1.00 89.12 241 SER A CA 1
ATOM 1802 C C . SER A 1 241 ? 5.877 7.381 19.092 1.00 89.12 241 SER A C 1
ATOM 1804 O O . SER A 1 241 ? 6.909 7.912 18.687 1.00 89.12 241 SER A O 1
ATOM 1806 N N . ALA A 1 242 ? 4.759 7.425 18.370 1.00 85.94 242 ALA A N 1
ATOM 1807 C CA . ALA A 1 242 ? 4.645 8.141 17.105 1.00 85.94 242 ALA A CA 1
ATOM 1808 C C . ALA A 1 242 ? 4.866 9.651 17.287 1.00 85.94 242 ALA A C 1
ATOM 1810 O O . ALA A 1 242 ? 5.545 10.278 16.470 1.00 85.94 242 ALA A O 1
ATOM 1811 N N . ALA A 1 243 ? 4.372 10.232 18.387 1.00 81.88 243 ALA A N 1
ATOM 1812 C CA . ALA A 1 243 ? 4.587 11.643 18.700 1.00 81.88 243 ALA A CA 1
ATOM 1813 C C . ALA A 1 243 ? 6.079 11.966 18.908 1.00 81.88 243 ALA A C 1
ATOM 1815 O O . ALA A 1 243 ? 6.545 13.043 18.519 1.00 81.88 243 ALA A O 1
ATOM 1816 N N . THR A 1 244 ? 6.861 11.017 19.432 1.00 83.31 244 THR A N 1
ATOM 1817 C CA . THR A 1 244 ? 8.308 11.175 19.651 1.00 83.31 244 THR A CA 1
ATOM 1818 C C . THR A 1 244 ? 9.168 10.802 18.440 1.00 83.31 244 THR A C 1
ATOM 1820 O O . THR A 1 244 ? 10.355 11.114 18.429 1.00 83.31 244 THR A O 1
ATOM 1823 N N . GLY A 1 245 ? 8.579 10.252 17.372 1.00 78.88 245 GLY A N 1
ATOM 1824 C CA . GLY A 1 245 ? 9.261 10.005 16.095 1.00 78.88 245 GLY A CA 1
ATOM 1825 C C . GLY A 1 245 ? 9.273 8.552 15.619 1.00 78.88 245 GLY A C 1
ATOM 1826 O O . GLY A 1 245 ? 9.937 8.262 14.624 1.00 78.88 245 GLY A O 1
ATOM 1827 N N . ALA A 1 246 ? 8.549 7.645 16.283 1.00 82.00 246 ALA A N 1
ATOM 1828 C CA . ALA A 1 246 ? 8.326 6.298 15.763 1.00 82.00 246 ALA A CA 1
ATOM 1829 C C . ALA A 1 246 ? 7.486 6.314 14.470 1.00 82.00 246 ALA A C 1
ATOM 1831 O O . ALA A 1 246 ? 6.900 7.330 14.088 1.00 82.00 246 ALA A O 1
ATOM 1832 N N . THR A 1 247 ? 7.436 5.171 13.779 1.00 74.31 247 THR A N 1
ATOM 1833 C CA . THR A 1 247 ? 6.658 5.047 12.539 1.00 74.31 247 THR A CA 1
ATOM 1834 C C . THR A 1 247 ? 5.170 5.309 12.777 1.00 74.31 247 THR A C 1
ATOM 1836 O O . THR A 1 247 ? 4.587 4.843 13.754 1.00 74.31 247 THR A O 1
ATOM 1839 N N . VAL A 1 248 ? 4.563 6.051 11.852 1.00 76.69 248 VAL A N 1
ATOM 1840 C CA . VAL A 1 248 ? 3.130 6.384 11.843 1.00 76.69 248 VAL A CA 1
ATOM 1841 C C . VAL A 1 248 ? 2.337 5.539 10.842 1.00 76.69 248 VAL A C 1
ATOM 1843 O O . VAL A 1 248 ? 1.118 5.6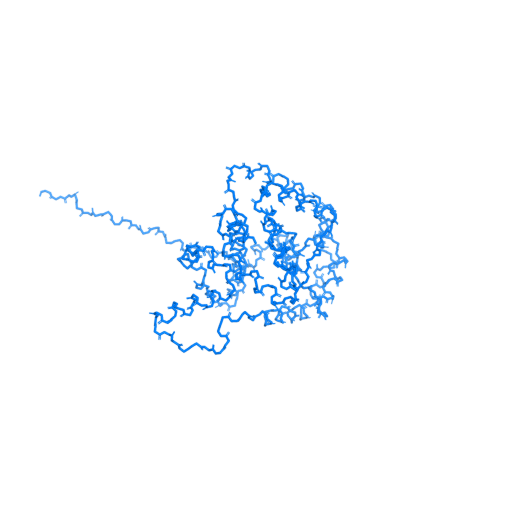70 10.742 1.00 76.69 248 VAL A O 1
ATOM 1846 N N . GLU A 1 249 ? 3.016 4.689 10.068 1.00 80.00 249 GLU A N 1
ATOM 1847 C CA . GLU A 1 249 ? 2.398 3.934 8.979 1.00 80.00 249 GLU A CA 1
ATOM 1848 C C . GLU A 1 249 ? 1.349 2.956 9.508 1.00 80.00 249 GLU A C 1
ATOM 1850 O O . GLU A 1 249 ? 1.662 2.070 10.294 1.00 80.00 249 GLU A O 1
ATOM 1855 N N . GLY A 1 250 ? 0.108 3.093 9.040 1.00 83.94 250 GLY A N 1
ATOM 1856 C CA . GLY A 1 250 ? -1.029 2.262 9.441 1.00 83.94 250 GLY A CA 1
ATOM 1857 C C . GLY A 1 250 ? -1.776 2.752 10.688 1.00 83.94 250 GLY A C 1
ATOM 1858 O O . GLY A 1 250 ? -2.942 2.401 10.843 1.00 83.94 250 GLY A O 1
ATOM 1859 N N . LEU A 1 251 ? -1.190 3.629 11.522 1.00 87.94 251 LEU A N 1
ATOM 1860 C CA . LEU A 1 251 ? -1.938 4.276 12.616 1.00 87.94 251 LEU A CA 1
ATOM 1861 C C . LEU A 1 251 ? -3.068 5.146 12.063 1.00 87.94 251 LEU A C 1
ATOM 1863 O O . LEU A 1 251 ? -4.159 5.167 12.620 1.00 87.94 251 LEU A O 1
ATOM 1867 N N . ALA A 1 252 ? -2.826 5.824 10.938 1.00 85.00 252 ALA A N 1
ATOM 1868 C CA . ALA A 1 252 ? -3.843 6.632 10.275 1.00 85.00 252 ALA A CA 1
ATOM 1869 C C . ALA A 1 252 ? -5.064 5.802 9.843 1.00 85.00 252 ALA A C 1
ATOM 1871 O O . ALA A 1 252 ? -6.188 6.282 9.975 1.00 85.00 252 ALA A O 1
ATOM 1872 N N . ASP A 1 253 ? -4.864 4.562 9.376 1.00 87.44 253 ASP A N 1
ATOM 1873 C CA . ASP A 1 253 ? -5.969 3.672 8.998 1.00 87.44 253 ASP A CA 1
ATOM 1874 C C . ASP A 1 253 ? -6.799 3.281 10.238 1.00 87.44 253 ASP A C 1
ATOM 1876 O O . ASP A 1 253 ? -8.027 3.339 10.193 1.00 87.44 253 ASP A O 1
ATOM 1880 N N . LEU A 1 254 ? -6.146 2.966 11.367 1.00 92.00 254 LEU A N 1
ATOM 1881 C CA . LEU A 1 254 ? -6.822 2.623 12.628 1.00 92.00 254 LEU A CA 1
ATOM 1882 C C . LEU A 1 254 ? -7.591 3.806 13.224 1.00 92.00 254 LEU A C 1
ATOM 1884 O O . LEU A 1 254 ? -8.760 3.667 13.570 1.00 92.00 254 LEU A O 1
ATOM 1888 N N . VAL A 1 255 ? -6.962 4.982 13.294 1.00 91.00 255 VAL A N 1
ATOM 1889 C CA . VAL A 1 255 ? -7.606 6.223 13.755 1.00 91.00 255 VAL A CA 1
ATOM 1890 C C . VAL A 1 255 ? -8.814 6.553 12.878 1.00 91.00 255 VAL A C 1
ATOM 1892 O O . VAL A 1 255 ? -9.879 6.891 13.389 1.00 91.00 255 VAL A O 1
ATOM 1895 N N . SER A 1 256 ? -8.671 6.431 11.555 1.00 87.88 256 SER A N 1
ATOM 1896 C CA . SER A 1 256 ? -9.763 6.710 10.617 1.00 87.88 256 SER A CA 1
ATOM 1897 C C . SER A 1 256 ? -10.939 5.754 10.809 1.00 87.88 256 SER A C 1
ATOM 1899 O O . SER A 1 256 ? -12.090 6.188 10.760 1.00 87.88 256 SER A O 1
ATOM 1901 N N . LEU A 1 257 ? -10.663 4.469 11.043 1.00 91.38 257 LEU A N 1
ATOM 1902 C CA . LEU A 1 257 ? -11.696 3.465 11.275 1.00 91.38 257 LEU A CA 1
ATOM 1903 C C . LEU A 1 257 ? -12.419 3.690 12.612 1.00 91.38 257 LEU A C 1
ATOM 1905 O O . LEU A 1 257 ? -13.645 3.651 12.650 1.00 91.38 257 LEU A O 1
ATOM 1909 N N . GLU A 1 258 ? -11.680 4.002 13.676 1.00 93.00 258 GLU A N 1
ATOM 1910 C CA . GLU A 1 258 ? -12.240 4.320 14.995 1.00 93.00 258 GLU A CA 1
ATOM 1911 C C . GLU A 1 258 ? -13.158 5.554 14.935 1.00 93.00 258 GLU A C 1
ATOM 1913 O O . GLU A 1 258 ? -14.292 5.526 15.419 1.00 93.00 258 GLU A O 1
ATOM 1918 N N . LEU A 1 259 ? -12.715 6.624 14.262 1.00 89.81 259 LEU A N 1
ATOM 1919 C CA . LEU A 1 259 ? -13.529 7.822 14.031 1.00 89.81 259 LEU A CA 1
ATOM 1920 C C . LEU A 1 259 ? -14.793 7.513 13.223 1.00 89.81 259 LEU A C 1
ATOM 1922 O O . LEU A 1 259 ? -15.865 8.054 13.508 1.00 89.81 259 LEU A O 1
ATOM 1926 N N . TRP A 1 260 ? -14.675 6.660 12.205 1.00 87.19 260 TRP A N 1
ATOM 1927 C CA . TRP A 1 260 ? -15.816 6.244 11.400 1.00 87.19 260 TRP A CA 1
ATOM 1928 C C . TRP A 1 260 ? -16.848 5.473 12.226 1.00 87.19 260 TRP A C 1
ATOM 1930 O O . TRP A 1 260 ? -18.033 5.792 12.133 1.00 87.19 260 TRP A O 1
ATOM 1940 N N . LEU A 1 261 ? -16.418 4.523 13.063 1.00 89.75 261 LEU A N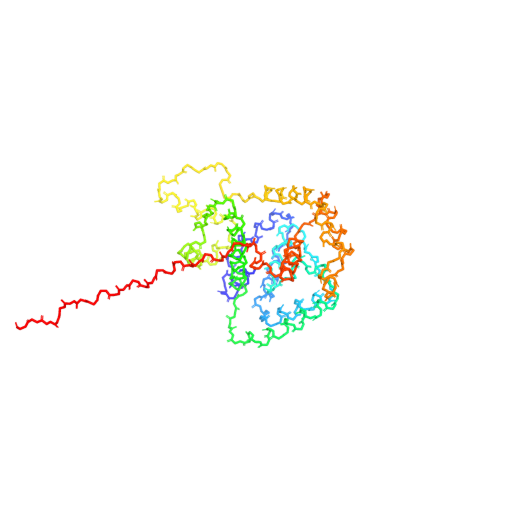 1
ATOM 1941 C CA . LEU A 1 261 ? -17.308 3.746 13.931 1.00 89.75 261 LEU A CA 1
ATOM 1942 C C . LEU A 1 261 ? -18.072 4.643 14.910 1.00 89.75 261 LEU A C 1
ATOM 1944 O O . LEU A 1 261 ? -19.298 4.561 14.995 1.00 89.75 261 LEU A O 1
ATOM 1948 N N . HIS A 1 262 ? -17.378 5.570 15.570 1.00 87.50 262 HIS A N 1
ATOM 1949 C CA . HIS A 1 262 ? -18.009 6.536 16.469 1.00 87.50 262 HIS A CA 1
ATOM 1950 C C . HIS A 1 262 ? -19.074 7.382 15.758 1.00 87.50 262 HIS A C 1
ATOM 1952 O O . HIS A 1 262 ? -20.172 7.591 16.284 1.00 87.50 262 HIS A O 1
ATOM 1958 N N . ARG A 1 263 ? -18.788 7.849 14.535 1.00 83.38 263 ARG A N 1
ATOM 1959 C CA . ARG A 1 263 ? -19.748 8.623 13.727 1.00 83.38 263 ARG A CA 1
ATOM 1960 C C . ARG A 1 263 ? -20.935 7.784 13.266 1.00 83.38 263 ARG A C 1
ATOM 1962 O O . ARG A 1 263 ? -22.064 8.277 13.299 1.00 83.38 263 ARG A O 1
ATOM 1969 N N . LEU A 1 264 ? -20.679 6.540 12.862 1.00 84.62 264 LEU A N 1
ATOM 1970 C CA . LEU A 1 264 ? -21.701 5.591 12.433 1.00 84.62 264 LEU A CA 1
ATOM 1971 C C . LEU A 1 264 ? -22.705 5.332 13.562 1.00 84.62 264 LEU A C 1
ATOM 1973 O O . LEU A 1 264 ? -23.910 5.466 13.350 1.00 84.62 264 LEU A O 1
ATOM 1977 N N . LEU A 1 265 ? -22.214 5.044 14.771 1.00 84.75 265 LEU A N 1
ATOM 1978 C CA . LEU A 1 265 ? -23.056 4.833 15.954 1.00 84.75 265 LEU A CA 1
ATOM 1979 C C . LEU A 1 265 ? -23.792 6.109 16.378 1.00 84.75 265 LEU A C 1
ATOM 1981 O O . LEU A 1 265 ? -24.958 6.055 16.763 1.00 84.75 265 LEU A O 1
ATOM 1985 N N . SER A 1 266 ? -23.160 7.272 16.212 1.00 81.81 266 SER A N 1
ATOM 1986 C CA . SER A 1 266 ? -23.768 8.581 16.490 1.00 81.81 266 SER A CA 1
ATOM 1987 C C . SER A 1 266 ? -24.814 9.026 15.446 1.00 81.81 266 SER A C 1
ATOM 1989 O O . SER A 1 266 ? -25.316 10.147 15.528 1.00 81.81 266 SER A O 1
ATOM 1991 N N . ARG A 1 267 ? -25.150 8.185 14.450 1.00 68.19 267 ARG A N 1
ATOM 1992 C CA . ARG A 1 267 ? -26.146 8.424 13.379 1.00 68.19 267 ARG A CA 1
ATOM 1993 C C . ARG A 1 267 ? -25.962 9.725 12.575 1.00 68.19 267 ARG A C 1
ATOM 1995 O O . ARG A 1 267 ? -26.915 10.230 11.984 1.00 68.19 267 ARG A O 1
ATOM 2002 N N . ARG A 1 268 ? -24.741 10.263 12.484 1.00 55.97 268 ARG A N 1
ATOM 2003 C CA . ARG A 1 268 ? -24.437 11.463 11.679 1.00 55.97 268 ARG A CA 1
ATOM 2004 C C . ARG A 1 268 ? -23.760 11.109 10.353 1.00 55.97 268 ARG A C 1
ATOM 2006 O O . ARG A 1 268 ? -22.578 11.378 10.184 1.00 55.97 268 ARG A O 1
ATOM 2013 N N . GLY A 1 269 ? -24.535 10.571 9.408 1.00 54.19 269 GLY A N 1
ATOM 2014 C CA . GLY A 1 269 ? -24.211 10.581 7.972 1.00 54.19 269 GLY A CA 1
ATOM 2015 C C . GLY A 1 269 ? -22.838 10.021 7.558 1.00 54.19 269 GLY A C 1
ATOM 2016 O O . GLY A 1 269 ? -22.218 9.229 8.261 1.00 54.19 269 GLY A O 1
ATOM 2017 N N . THR A 1 270 ? -22.394 10.382 6.348 1.00 52.28 270 THR A N 1
ATOM 2018 C CA . THR A 1 270 ? -21.171 9.860 5.712 1.00 52.28 270 THR A CA 1
ATOM 2019 C C . THR A 1 270 ? -19.904 10.153 6.521 1.00 52.28 270 THR A C 1
ATOM 2021 O O . THR A 1 270 ? -19.785 11.199 7.151 1.00 52.28 270 THR A O 1
ATOM 2024 N N . CYS A 1 271 ? -18.932 9.236 6.443 1.00 54.78 271 CYS A N 1
ATOM 2025 C CA . CYS A 1 271 ? -17.732 9.133 7.285 1.00 54.78 271 CYS A CA 1
ATOM 2026 C C . CYS A 1 271 ? -16.940 10.431 7.538 1.00 54.78 271 CYS A C 1
ATOM 2028 O O . CYS A 1 271 ? -16.320 10.552 8.592 1.00 54.78 271 CYS A O 1
ATOM 2030 N N . TRP A 1 272 ? -17.006 11.425 6.650 1.00 51.56 272 TRP A N 1
ATOM 2031 C CA . TRP A 1 272 ? -16.271 12.687 6.793 1.00 51.56 272 TRP A CA 1
ATOM 2032 C C . TRP A 1 272 ? -17.139 13.948 6.819 1.00 51.56 272 TRP A C 1
ATOM 2034 O O . TRP A 1 272 ? -16.719 14.941 7.412 1.00 51.56 272 TRP A O 1
ATOM 2044 N N . SER A 1 273 ? -18.366 13.900 6.308 1.00 51.50 273 SER A N 1
ATOM 2045 C CA . SER A 1 273 ? -19.234 15.064 6.155 1.00 51.50 273 SER A CA 1
ATOM 2046 C C . SER A 1 273 ? -20.595 14.846 6.814 1.00 51.50 273 SER A C 1
ATOM 2048 O O . SER A 1 273 ? -21.371 13.985 6.406 1.00 51.50 273 SER A O 1
ATOM 2050 N N . GLY A 1 274 ? -20.910 15.698 7.794 1.00 49.12 274 GLY A N 1
ATOM 2051 C CA . GLY A 1 274 ? -22.294 15.997 8.177 1.00 49.12 274 GLY A CA 1
ATOM 2052 C C . GLY A 1 274 ? -23.039 16.808 7.108 1.00 49.12 274 GLY A C 1
ATOM 2053 O O . GLY A 1 274 ? -24.206 17.134 7.289 1.00 49.12 274 GLY A O 1
ATOM 2054 N N . THR A 1 275 ? -22.382 17.147 5.997 1.00 47.53 275 THR A N 1
ATOM 2055 C CA . THR A 1 275 ? -23.020 17.704 4.809 1.00 47.53 275 THR A CA 1
ATOM 2056 C C . THR A 1 275 ? -23.606 16.577 3.954 1.00 47.53 275 THR A C 1
ATOM 2058 O O . THR A 1 275 ? -22.911 15.586 3.699 1.00 47.53 275 THR A O 1
ATOM 2061 N N . PRO A 1 276 ? -24.871 16.702 3.505 1.00 48.97 276 PRO A N 1
ATOM 2062 C CA . PRO A 1 276 ? -25.465 15.738 2.591 1.00 48.97 276 PRO A CA 1
ATOM 2063 C C . PRO A 1 276 ? -24.587 15.630 1.346 1.00 48.97 276 PRO A C 1
ATOM 2065 O O . PRO A 1 276 ? -24.074 16.637 0.851 1.00 48.97 276 PRO A O 1
ATOM 2068 N N . ALA A 1 277 ? -24.394 14.402 0.858 1.00 47.59 277 ALA A N 1
ATOM 2069 C CA . ALA A 1 277 ? -23.679 14.158 -0.384 1.00 47.59 277 ALA A CA 1
ATOM 2070 C C . ALA A 1 277 ? -24.245 15.092 -1.459 1.00 47.59 277 ALA A C 1
ATOM 2072 O O . ALA A 1 277 ? -25.458 15.093 -1.689 1.00 47.59 277 ALA A O 1
ATOM 2073 N N . ARG A 1 278 ? -23.391 15.902 -2.105 1.00 48.38 278 ARG A N 1
ATOM 2074 C CA . ARG A 1 278 ? -23.826 16.666 -3.277 1.00 48.38 278 ARG A CA 1
ATOM 2075 C C . ARG A 1 278 ? -24.496 15.681 -4.219 1.00 48.38 278 ARG A C 1
ATOM 2077 O O . ARG A 1 278 ? -23.874 14.691 -4.611 1.00 48.38 278 ARG A O 1
ATOM 2084 N N . SER A 1 279 ? -25.746 15.966 -4.577 1.00 47.00 279 SER A N 1
ATOM 2085 C CA . SER A 1 279 ? -26.386 15.313 -5.708 1.00 47.00 279 SER A CA 1
ATOM 2086 C C . SER A 1 279 ? -25.427 15.516 -6.870 1.00 47.00 279 SER A C 1
ATOM 2088 O O . SER A 1 279 ? -25.180 16.654 -7.278 1.00 47.00 279 SER A O 1
ATOM 2090 N N . ARG A 1 280 ? -24.755 14.444 -7.309 1.00 43.75 280 ARG A N 1
ATOM 2091 C CA . ARG A 1 280 ? -23.929 14.515 -8.509 1.00 43.75 280 ARG A CA 1
ATOM 2092 C C . ARG A 1 280 ? -24.877 15.068 -9.557 1.00 43.75 280 ARG A C 1
ATOM 2094 O O . ARG A 1 280 ? -25.864 14.411 -9.876 1.00 43.75 280 ARG A O 1
ATOM 2101 N N . ALA A 1 281 ? -24.576 16.250 -10.086 1.00 42.66 281 ALA A N 1
ATOM 2102 C CA . ALA A 1 281 ? -25.064 16.629 -11.394 1.00 42.66 281 ALA A CA 1
ATOM 2103 C C . ALA A 1 281 ? -24.416 15.636 -12.364 1.00 42.66 281 ALA A C 1
ATOM 2105 O O . ALA A 1 281 ? -23.401 15.908 -12.998 1.00 42.66 281 ALA A O 1
ATOM 2106 N N . VAL A 1 282 ? -24.950 14.412 -12.386 1.00 38.47 282 VAL A N 1
ATOM 2107 C CA . VAL A 1 282 ? -24.907 13.573 -13.564 1.00 38.47 282 VAL A CA 1
ATOM 2108 C C . VAL A 1 282 ? -25.489 14.500 -14.619 1.00 38.47 282 VAL A C 1
ATOM 2110 O O . VAL A 1 282 ? -26.612 14.973 -14.421 1.00 38.47 282 VAL A O 1
ATOM 2113 N N . PRO A 1 283 ? -24.744 14.858 -15.675 1.00 42.56 283 PRO A N 1
ATOM 2114 C CA . PRO A 1 283 ? -25.387 15.456 -16.822 1.00 42.56 283 PRO A CA 1
ATOM 2115 C C . PRO A 1 283 ? -26.461 14.440 -17.187 1.00 42.56 283 PRO A C 1
ATOM 2117 O O . PRO A 1 283 ? -26.116 13.318 -17.566 1.00 42.56 283 PRO A O 1
ATOM 2120 N N . ALA A 1 284 ? -27.737 14.765 -16.951 1.00 46.22 284 ALA A N 1
ATOM 2121 C CA . ALA A 1 284 ? -28.831 14.028 -17.554 1.00 46.22 284 ALA A CA 1
ATOM 2122 C C . ALA A 1 284 ? -28.414 13.910 -19.016 1.00 46.22 284 ALA A C 1
ATOM 2124 O O . ALA A 1 284 ? -28.122 14.939 -19.631 1.00 46.22 284 ALA A O 1
ATOM 2125 N N . GLY A 1 285 ? -28.138 12.671 -19.441 1.00 39.94 285 GLY A N 1
ATOM 2126 C CA . GLY A 1 285 ? -27.251 12.400 -20.567 1.00 39.94 285 GLY A CA 1
ATOM 2127 C C . GLY A 1 285 ? -27.582 13.308 -21.738 1.00 39.94 285 GLY A C 1
ATOM 2128 O O . GLY A 1 285 ? -28.759 13.590 -21.945 1.00 39.94 285 GLY A O 1
ATOM 2129 N N . ILE A 1 286 ? -26.552 13.775 -22.457 1.00 45.16 286 ILE A N 1
ATOM 2130 C CA . ILE A 1 286 ? -26.703 14.555 -23.692 1.00 45.16 286 ILE A CA 1
ATOM 2131 C C . ILE A 1 286 ? -27.893 13.971 -24.449 1.00 45.16 286 ILE A C 1
ATOM 2133 O O . ILE A 1 286 ? -27.809 12.843 -24.947 1.00 45.16 286 ILE A O 1
ATOM 2137 N N . GLN A 1 287 ? -29.023 14.686 -24.455 1.00 42.00 287 GLN A N 1
ATOM 2138 C CA . GLN A 1 287 ? -30.172 14.227 -25.208 1.00 42.00 287 GLN A CA 1
ATOM 2139 C C . GLN A 1 287 ? -29.703 14.213 -26.651 1.00 42.00 287 GLN A C 1
ATOM 2141 O O . GLN A 1 287 ? -29.340 15.253 -27.201 1.00 42.00 287 GLN A O 1
ATOM 2146 N N . ARG A 1 288 ? -29.640 13.017 -27.248 1.00 40.09 288 ARG A N 1
ATOM 2147 C CA . ARG A 1 288 ? -29.470 12.908 -28.690 1.00 40.09 288 ARG A CA 1
ATOM 2148 C C . ARG A 1 288 ? -30.616 13.701 -29.292 1.00 40.09 288 ARG A C 1
ATOM 2150 O O . ARG A 1 288 ? -31.766 13.274 -29.211 1.00 40.09 288 ARG A O 1
ATOM 2157 N N . ARG A 1 289 ? -30.290 14.859 -29.861 1.00 43.47 289 ARG A N 1
ATOM 2158 C CA . ARG A 1 289 ? -31.165 15.578 -30.773 1.00 43.47 289 ARG A CA 1
ATOM 2159 C C . ARG A 1 289 ? -31.497 14.566 -31.867 1.00 43.47 289 ARG A C 1
ATOM 2161 O O . ARG A 1 289 ? -30.625 14.200 -32.645 1.00 43.47 289 ARG A O 1
ATOM 2168 N N . ARG A 1 290 ? -32.700 13.989 -31.825 1.00 42.41 290 ARG A N 1
ATOM 2169 C CA . ARG A 1 290 ? -33.233 13.251 -32.969 1.00 42.41 290 ARG A CA 1
ATOM 2170 C C . ARG A 1 290 ? -33.358 14.291 -34.066 1.00 42.41 290 ARG A C 1
ATOM 2172 O O . ARG A 1 290 ? -34.103 15.254 -33.896 1.00 42.41 290 ARG A O 1
ATOM 2179 N N . ASP A 1 291 ? -32.578 14.122 -35.121 1.00 41.62 291 ASP A N 1
ATOM 2180 C CA . ASP A 1 291 ? -32.712 14.923 -36.322 1.00 41.62 291 ASP A CA 1
ATOM 2181 C C . ASP A 1 291 ? -34.152 14.803 -36.817 1.00 41.62 291 ASP A C 1
ATOM 2183 O O . ASP A 1 291 ? -34.637 13.729 -37.178 1.00 41.62 291 ASP A O 1
ATOM 2187 N N . ALA A 1 292 ? -34.857 15.928 -36.760 1.00 48.28 292 ALA A N 1
ATOM 2188 C CA . ALA A 1 292 ? -36.133 16.123 -37.410 1.00 48.28 292 ALA A CA 1
ATOM 2189 C C . ALA A 1 292 ? -35.868 16.291 -38.911 1.00 48.28 292 ALA A C 1
ATOM 2191 O O . ALA A 1 292 ? -35.836 17.403 -39.421 1.00 48.28 292 ALA A O 1
ATOM 2192 N N . LEU A 1 293 ? -35.631 15.178 -39.603 1.00 51.59 293 LEU A N 1
ATOM 2193 C CA . LEU A 1 293 ? -35.659 15.088 -41.064 1.00 51.59 293 LEU A CA 1
ATOM 2194 C C . LEU A 1 293 ? -36.335 13.776 -41.468 1.00 51.59 293 LEU A C 1
ATOM 2196 O O . LEU A 1 293 ? -35.723 12.878 -42.033 1.00 51.59 293 LEU A O 1
ATOM 2200 N N . ALA A 1 294 ? -37.613 13.662 -41.120 1.00 48.16 294 ALA A N 1
ATOM 2201 C CA . ALA A 1 294 ? -38.542 12.720 -41.735 1.00 48.16 294 ALA A CA 1
ATOM 2202 C C . ALA A 1 294 ? -39.974 13.184 -41.449 1.00 48.16 294 ALA A C 1
ATOM 2204 O O . ALA A 1 294 ? -40.658 12.599 -40.615 1.00 48.16 294 ALA A O 1
ATOM 2205 N N . SER A 1 295 ? -40.391 14.291 -42.066 1.00 41.31 295 SER A N 1
ATOM 2206 C CA . SER A 1 295 ? -41.799 14.643 -42.318 1.00 41.31 295 SER A CA 1
ATOM 2207 C C . SER A 1 295 ? -41.841 15.919 -43.153 1.00 41.31 295 SER A C 1
ATOM 2209 O O . SER A 1 295 ? -41.566 17.002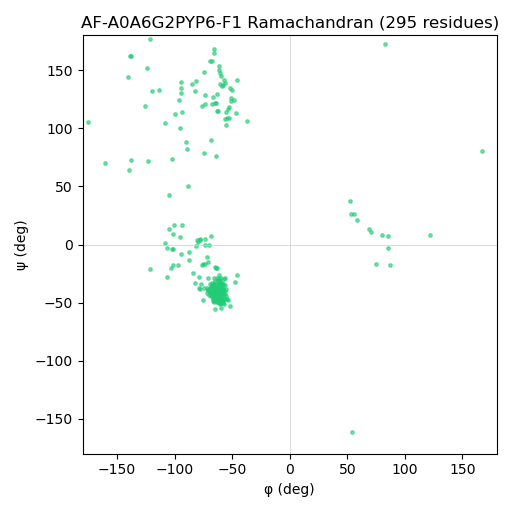 -42.645 1.00 41.31 295 SER A O 1
ATOM 2211 N N . GLY A 1 296 ? -42.166 15.774 -44.432 1.00 36.91 296 GLY A N 1
ATOM 2212 C CA . GLY A 1 296 ? -42.346 16.886 -45.355 1.00 36.91 296 GLY A CA 1
ATOM 2213 C C . GLY A 1 296 ? -42.394 16.385 -46.790 1.00 36.91 296 GLY A C 1
ATOM 2214 O O . GLY A 1 296 ? -41.355 16.374 -47.433 1.00 36.91 296 GLY A O 1
ATOM 2215 N N . LEU A 1 297 ? -43.583 15.892 -47.161 1.00 36.69 297 LEU A N 1
ATOM 2216 C CA . LEU A 1 297 ? -44.217 15.848 -48.490 1.00 36.69 297 LEU A CA 1
ATOM 2217 C C . LEU A 1 297 ? -43.314 15.932 -49.731 1.00 36.69 297 LEU A C 1
ATOM 2219 O O . LEU A 1 297 ? -42.728 17.010 -49.965 1.00 36.69 297 LEU A O 1
#

Mean predicted aligned error: 9.41 Å

Sequence (297 aa):
ARLADLLMDRRRRHLVGPVAALARADGSVLVPARVYGAARRLARTPYRAGLEELAERLMRRRFEEPKGAVGASLAALTWAAPGPAARWLTGEALAEVSVLLGVEGDRSGTGAQRPGEHRARAALARYAADLRVLEQSAEVRSQRLHAPFLDNQVVRACRALPEALRVRPGARAEILRTVLESTGITDLPPGWGTPSHASSAAAARAGLRLSADPLLDLFSRPLLADAGLVDGGVIRGALRSAATGATVEGLADLVSLELWLHRLLSRRGTCWSGTPARSRAVPAGIQRRRDALASGL

pLDDT: mean 82.53, std 14.1, range [36.69, 96.31]

Solvent-accessible surface area (backbone atoms only — not comparable to full-atom values): 17203 Å² total; per-residue (Å²): 51,53,65,13,44,36,54,72,68,68,45,60,79,61,47,53,65,40,37,52,52,45,22,64,75,68,74,40,89,60,45,47,59,53,51,50,50,38,22,56,47,46,55,68,53,51,70,41,60,30,33,51,54,39,29,53,33,49,70,69,68,65,71,85,71,54,73,61,75,61,26,49,52,54,64,41,32,45,73,59,69,83,57,65,43,55,80,55,42,28,73,63,42,35,49,53,51,28,52,54,38,51,57,49,30,64,71,60,71,84,63,95,76,47,55,22,60,51,49,53,51,52,51,51,53,50,53,54,51,54,47,53,55,50,43,58,62,34,44,79,71,75,43,85,80,82,62,73,77,73,34,71,66,50,44,49,54,65,63,69,51,57,67,65,54,75,57,36,77,66,36,70,37,51,54,52,47,54,55,36,41,76,73,73,51,74,90,69,62,90,69,70,68,62,88,78,63,64,65,60,57,49,51,54,43,51,53,45,48,77,40,42,66,66,52,47,57,60,42,69,74,31,66,49,34,78,70,52,36,31,51,44,69,58,50,51,50,47,55,56,42,25,50,76,67,46,83,60,68,30,52,61,59,52,53,52,49,48,54,31,52,56,36,55,75,69,69,49,66,54,81,86,38,86,60,77,77,74,78,73,81,63,72,76,64,85,74,76,77,74,80,89,80,84,84,81,133